Protein AF-A0A379W114-F1 (afdb_monomer_lite)

Sequence (213 aa):
MLVDEKVTTLSPWLVRERCWLAIWSGPDLISNSDRTAHDELVRRLAERVPKARFAQSPWQWTLSALKIRHEAFLDNVEQALRHSSDGLILRLLDIHEVGREIRRQTERHSTPRNWQPHLPEDAQPAGYRWTDDESVLHAPSLHLQLFNTQVTTQGNLVQAGGLWHGMVSITLPPQNLQTFNELVRAVPRAVPWRIRMDLMPGGMKALNLKKRF

Structure (mmCIF, N/CA/C/O backbone):
data_AF-A0A379W114-F1
#
_entry.id   AF-A0A379W114-F1
#
loop_
_atom_site.group_PDB
_atom_site.id
_atom_site.type_symbol
_atom_site.label_atom_id
_atom_site.label_alt_id
_atom_site.label_comp_id
_atom_site.label_asym_id
_atom_site.label_entity_id
_atom_site.label_seq_id
_atom_site.pdbx_PDB_ins_code
_atom_site.Cartn_x
_atom_site.Cartn_y
_atom_site.Cartn_z
_atom_site.occupancy
_atom_site.B_iso_or_equiv
_atom_site.auth_seq_id
_atom_site.auth_comp_id
_atom_site.auth_asym_id
_atom_site.auth_atom_id
_atom_site.pdbx_PDB_model_num
ATOM 1 N N . MET A 1 1 ? -18.476 -26.238 24.824 1.00 53.12 1 MET A N 1
ATOM 2 C CA . MET A 1 1 ? -19.537 -25.863 25.786 1.00 53.12 1 MET A CA 1
ATOM 3 C C . MET A 1 1 ? -19.092 -24.773 26.770 1.00 53.12 1 MET A C 1
ATOM 5 O O . MET A 1 1 ? -19.527 -23.651 26.586 1.00 53.12 1 MET A O 1
ATOM 9 N N . LEU A 1 2 ? -18.168 -25.005 27.719 1.00 56.84 2 LEU A N 1
ATOM 10 C CA . LEU A 1 2 ? -17.669 -23.944 28.638 1.00 56.84 2 LEU A CA 1
ATOM 11 C C . LEU A 1 2 ? -16.861 -22.819 27.953 1.00 56.84 2 LEU A C 1
ATOM 13 O O . LEU A 1 2 ? -16.879 -21.671 28.392 1.00 56.84 2 LEU A O 1
ATOM 17 N N . VAL A 1 3 ? -16.138 -23.138 26.874 1.00 64.75 3 VAL A N 1
ATOM 18 C CA . VAL A 1 3 ? -15.407 -22.138 26.075 1.00 64.75 3 VAL A CA 1
ATOM 19 C C . VAL A 1 3 ? -16.381 -21.259 25.287 1.00 64.75 3 VAL A C 1
ATOM 21 O O . VAL A 1 3 ? -16.204 -20.046 25.251 1.00 64.75 3 VAL A O 1
ATOM 24 N N . ASP A 1 4 ? -17.447 -21.840 24.735 1.00 72.44 4 ASP A N 1
ATOM 25 C CA . ASP A 1 4 ? -18.453 -21.110 23.952 1.00 72.44 4 ASP A CA 1
ATOM 26 C C . ASP A 1 4 ? -19.262 -20.139 24.814 1.00 72.44 4 ASP A C 1
ATOM 28 O O . ASP A 1 4 ? -19.547 -19.023 24.389 1.00 72.44 4 ASP A O 1
ATOM 32 N N . GLU A 1 5 ? -19.576 -20.515 26.054 1.00 75.62 5 GLU A N 1
ATOM 33 C CA . GLU A 1 5 ? -20.282 -19.653 27.007 1.00 75.62 5 GLU A CA 1
ATOM 34 C C . GLU A 1 5 ? -19.422 -18.452 27.437 1.00 75.62 5 GLU A C 1
ATOM 36 O O . GLU A 1 5 ? -19.894 -17.311 27.450 1.00 75.62 5 GLU A O 1
ATOM 41 N N . LYS A 1 6 ? -18.121 -18.672 27.679 1.00 69.38 6 LYS A N 1
ATOM 42 C CA . LYS A 1 6 ? -17.160 -17.584 27.926 1.00 69.38 6 LYS A CA 1
ATOM 43 C C . LYS A 1 6 ? -17.002 -16.673 26.715 1.00 69.38 6 LYS A C 1
ATOM 45 O O . LYS A 1 6 ? -17.001 -15.455 26.876 1.00 69.38 6 LYS A O 1
ATOM 50 N N . VAL A 1 7 ? -16.898 -17.236 25.511 1.00 74.19 7 VAL A N 1
ATOM 51 C CA . VAL A 1 7 ? -16.825 -16.451 24.271 1.00 74.19 7 VAL A CA 1
ATOM 52 C C . VAL A 1 7 ? -18.099 -15.629 24.093 1.00 74.19 7 VAL A C 1
ATOM 54 O O . VAL A 1 7 ? -18.001 -14.435 23.833 1.00 74.19 7 VAL A O 1
ATOM 57 N N . THR A 1 8 ? -19.280 -16.207 24.300 1.00 76.94 8 THR A N 1
ATOM 58 C CA . THR A 1 8 ? -20.567 -15.504 24.152 1.00 76.94 8 THR A CA 1
ATOM 59 C C . THR A 1 8 ? -20.715 -14.373 25.170 1.00 76.94 8 THR A C 1
ATOM 61 O O . THR A 1 8 ? -21.159 -13.282 24.820 1.00 76.94 8 THR A O 1
ATOM 64 N N . THR A 1 9 ? -20.273 -14.599 26.408 1.00 77.88 9 THR A N 1
ATOM 65 C CA . THR A 1 9 ? -20.346 -13.606 27.490 1.00 77.88 9 THR A CA 1
ATOM 66 C C . THR A 1 9 ? -19.347 -12.468 27.297 1.00 77.88 9 THR A C 1
ATOM 68 O O . THR A 1 9 ? -19.682 -11.315 27.550 1.00 77.88 9 THR A O 1
ATOM 71 N N . LEU A 1 10 ? -18.125 -12.765 26.842 1.00 76.50 10 LEU A N 1
ATOM 72 C CA . LEU A 1 10 ? -17.044 -11.780 26.722 1.00 76.50 10 LEU A CA 1
ATOM 73 C C . LEU A 1 10 ? -17.031 -11.052 25.372 1.00 76.50 10 LEU A C 1
ATOM 75 O O . LEU A 1 10 ? -16.574 -9.913 25.311 1.00 76.50 10 LEU A O 1
ATOM 79 N N . SER A 1 11 ? -17.544 -11.661 24.296 1.00 72.19 11 SER A N 1
ATOM 80 C CA . SER A 1 11 ? -17.511 -11.077 22.942 1.00 72.19 11 SER A CA 1
ATOM 81 C C . SER A 1 11 ? -18.116 -9.670 22.842 1.00 72.19 11 SER A C 1
ATOM 83 O O . SER A 1 11 ? -17.501 -8.836 22.181 1.00 72.19 11 SER A O 1
ATOM 85 N N . PRO A 1 12 ? -19.246 -9.341 23.504 1.00 74.06 12 PRO A N 1
ATOM 86 C CA . PRO A 1 12 ? -19.795 -7.981 23.482 1.00 74.06 12 PRO A CA 1
ATOM 87 C C . PRO A 1 12 ? -18.906 -6.930 24.167 1.00 74.06 12 PRO A C 1
ATOM 89 O O . PRO A 1 12 ? -19.062 -5.737 23.914 1.00 74.06 12 PRO A O 1
ATOM 92 N N . TRP A 1 13 ? -17.989 -7.360 25.039 1.00 69.38 13 TRP A N 1
ATOM 93 C CA . TRP A 1 13 ? -17.108 -6.492 25.828 1.00 69.38 13 TRP A CA 1
ATOM 94 C C . TRP A 1 13 ? -15.678 -6.434 25.280 1.00 69.38 13 TRP A C 1
ATOM 96 O O . TRP A 1 13 ? -14.893 -5.584 25.698 1.00 69.38 13 TRP A O 1
ATOM 106 N N . LEU A 1 14 ? -15.333 -7.322 24.346 1.00 63.34 14 LEU A N 1
ATOM 107 C CA . LEU A 1 14 ? -14.021 -7.381 23.717 1.00 63.34 14 LEU A CA 1
ATOM 108 C C . LEU A 1 14 ? -13.949 -6.401 22.543 1.00 63.34 14 LEU A C 1
ATOM 110 O O . LEU A 1 14 ? -14.563 -6.601 21.495 1.00 63.34 14 LEU A O 1
ATOM 114 N N . VAL A 1 15 ? -13.130 -5.362 22.694 1.00 64.06 15 VAL A N 1
ATOM 115 C CA . VAL A 1 15 ? -12.732 -4.504 21.575 1.00 64.06 15 VAL A CA 1
ATOM 116 C C . VAL A 1 15 ? -11.519 -5.138 20.908 1.00 64.06 15 VAL A C 1
ATOM 118 O O . VAL A 1 15 ? -10.465 -5.299 21.520 1.00 64.06 15 VAL A O 1
ATOM 121 N N . ARG A 1 16 ? -11.662 -5.526 19.639 1.00 69.69 16 ARG A N 1
ATOM 122 C CA . ARG A 1 16 ? -10.525 -5.979 18.837 1.00 69.69 16 ARG A CA 1
ATOM 123 C C . ARG A 1 16 ? -9.853 -4.777 18.189 1.00 69.69 16 ARG A C 1
ATOM 125 O O . ARG A 1 16 ? -10.339 -4.269 17.180 1.00 69.69 16 ARG A O 1
ATOM 132 N N . GLU A 1 17 ? -8.696 -4.401 18.707 1.00 71.50 17 GLU A N 1
ATOM 133 C CA . GLU A 1 17 ? -7.833 -3.405 18.082 1.00 71.50 17 GLU A CA 1
ATOM 134 C C . GLU A 1 17 ? -6.860 -4.082 17.111 1.00 71.50 17 GLU A C 1
ATOM 136 O O . GLU A 1 17 ? -6.262 -5.119 17.404 1.00 71.50 17 GLU A O 1
ATOM 141 N N . ARG A 1 18 ? -6.739 -3.528 15.903 1.00 79.25 18 ARG A N 1
ATOM 142 C CA . ARG A 1 18 ? -5.710 -3.923 14.935 1.00 79.25 18 ARG A CA 1
ATOM 143 C C . ARG A 1 18 ? -4.948 -2.673 14.541 1.00 79.25 18 ARG A C 1
ATOM 145 O O . ARG A 1 18 ? -5.513 -1.801 13.887 1.00 79.25 18 ARG A O 1
ATOM 152 N N . CYS A 1 19 ? -3.686 -2.614 14.942 1.00 84.56 19 CYS A N 1
ATOM 153 C CA . CYS A 1 19 ? -2.766 -1.575 14.516 1.00 84.56 19 CYS A CA 1
ATOM 154 C C . CYS A 1 19 ? -2.028 -2.039 13.258 1.00 84.56 19 CYS A C 1
ATOM 156 O O . CYS A 1 19 ? -1.576 -3.183 13.185 1.00 84.56 19 CYS A O 1
ATOM 158 N N . TRP A 1 20 ? -1.927 -1.151 12.275 1.00 88.31 20 TRP A N 1
ATOM 159 C CA . TRP A 1 20 ? -1.154 -1.366 11.061 1.00 88.31 20 TRP A CA 1
ATOM 160 C C . TRP A 1 20 ? -0.071 -0.305 10.992 1.00 88.31 20 TRP A C 1
ATOM 162 O O . TRP A 1 20 ? -0.376 0.886 11.012 1.00 88.31 20 TRP A O 1
ATOM 172 N N . LEU A 1 21 ? 1.178 -0.742 10.884 1.00 88.81 21 LEU A N 1
ATOM 173 C CA . LEU A 1 21 ? 2.304 0.139 10.625 1.00 88.81 21 LEU A CA 1
ATOM 174 C C . LEU A 1 21 ? 2.702 -0.028 9.160 1.00 88.81 21 LEU A C 1
ATOM 176 O O . LEU A 1 21 ? 3.236 -1.064 8.776 1.00 88.81 21 LEU A O 1
ATOM 180 N N . ALA A 1 22 ? 2.394 0.977 8.343 1.00 90.44 22 ALA A N 1
ATOM 181 C CA . ALA A 1 22 ? 2.810 1.023 6.948 1.00 90.44 22 ALA A CA 1
ATOM 182 C C . ALA A 1 22 ? 4.038 1.924 6.823 1.00 90.44 22 ALA A C 1
ATOM 184 O O . ALA A 1 22 ? 4.007 3.083 7.235 1.00 90.44 22 ALA A O 1
ATOM 185 N N . ILE A 1 23 ? 5.106 1.389 6.241 1.00 88.75 23 ILE A N 1
ATOM 186 C CA . ILE A 1 23 ? 6.343 2.116 5.972 1.00 88.75 23 ILE A CA 1
ATOM 187 C C . ILE A 1 23 ? 6.535 2.119 4.463 1.00 88.75 23 ILE A C 1
ATOM 189 O O . ILE A 1 23 ? 6.525 1.064 3.834 1.00 88.75 23 ILE A O 1
ATOM 193 N N . TRP A 1 24 ? 6.719 3.298 3.878 1.00 88.31 24 TRP A N 1
ATOM 194 C CA . TRP A 1 24 ? 7.038 3.438 2.463 1.00 88.31 24 TRP A CA 1
ATOM 195 C C . TRP A 1 24 ? 8.298 4.276 2.285 1.00 88.31 24 TRP A C 1
ATOM 197 O O . TRP A 1 24 ? 8.562 5.226 3.022 1.00 88.31 24 TRP A O 1
ATOM 207 N N . SER A 1 25 ? 9.076 3.912 1.274 1.00 87.19 25 SER A N 1
ATOM 208 C CA . SER A 1 25 ? 10.352 4.531 0.944 1.00 87.19 25 SER A CA 1
ATOM 209 C C . SER A 1 25 ? 10.269 5.130 -0.453 1.00 87.19 25 SER A C 1
ATOM 211 O O . SER A 1 25 ? 9.851 4.462 -1.393 1.00 87.19 25 SER A O 1
ATOM 213 N N . GLY A 1 26 ? 10.633 6.406 -0.580 1.00 86.19 26 GLY A N 1
ATOM 214 C CA . GLY A 1 26 ? 10.641 7.116 -1.858 1.00 86.19 26 GLY A CA 1
ATOM 215 C C . GLY A 1 26 ? 12.031 7.156 -2.505 1.00 86.19 26 GLY A C 1
ATOM 216 O O . GLY A 1 26 ? 13.029 6.925 -1.817 1.00 86.19 26 GLY A O 1
ATOM 217 N N . PRO A 1 27 ? 12.129 7.533 -3.794 1.00 82.12 27 PRO A N 1
ATOM 218 C CA . PRO A 1 27 ? 13.407 7.687 -4.499 1.00 82.12 27 PRO A CA 1
ATOM 219 C C . PRO A 1 27 ? 14.393 8.642 -3.803 1.00 82.12 27 PRO A C 1
ATOM 221 O O . PRO A 1 27 ? 15.602 8.524 -3.983 1.00 82.12 27 PRO A O 1
ATOM 224 N N . ASP A 1 28 ? 13.902 9.560 -2.962 1.00 83.69 28 ASP A N 1
ATOM 225 C CA . ASP A 1 28 ? 14.668 10.460 -2.067 1.00 83.69 28 ASP A CA 1
ATOM 226 C C . ASP A 1 28 ? 15.646 9.766 -1.140 1.00 83.69 28 ASP A C 1
ATOM 228 O O . ASP A 1 28 ? 16.616 10.377 -0.697 1.00 83.69 28 ASP A O 1
ATOM 232 N N . LEU A 1 29 ? 15.471 8.467 -0.943 1.00 84.19 29 LEU A N 1
ATOM 233 C CA . LEU A 1 29 ? 16.389 7.670 -0.161 1.00 84.19 29 LEU A CA 1
ATOM 234 C C . LEU A 1 29 ? 17.588 7.158 -0.941 1.00 84.19 29 LEU A C 1
ATOM 236 O O . LEU A 1 29 ? 18.434 6.579 -0.283 1.00 84.19 29 LEU A O 1
ATOM 240 N N . ILE A 1 30 ? 17.705 7.336 -2.260 1.00 88.38 30 ILE A N 1
ATOM 241 C CA . ILE A 1 30 ? 18.847 6.849 -3.057 1.00 88.38 30 ILE A CA 1
ATOM 242 C C . ILE A 1 30 ? 19.633 7.971 -3.743 1.00 88.38 30 ILE A C 1
ATOM 244 O O . ILE A 1 30 ? 19.147 9.092 -3.885 1.00 88.38 30 ILE A O 1
ATOM 248 N N . SER A 1 31 ? 20.870 7.667 -4.150 1.00 89.69 31 SER A N 1
ATOM 249 C CA . SER A 1 31 ? 21.740 8.640 -4.818 1.00 89.69 31 SER A CA 1
ATOM 250 C C . SER A 1 31 ? 21.231 8.988 -6.222 1.00 89.69 31 SER A C 1
ATOM 252 O O . SER A 1 31 ? 20.581 8.174 -6.877 1.00 89.69 31 SER A O 1
ATOM 254 N N . ASN A 1 32 ? 21.565 10.184 -6.717 1.00 89.12 32 ASN A N 1
ATOM 255 C CA . ASN A 1 32 ? 21.206 10.584 -8.082 1.00 89.12 32 ASN A CA 1
ATOM 256 C C . ASN A 1 32 ? 21.795 9.635 -9.139 1.00 89.12 32 ASN A C 1
ATOM 258 O O . ASN A 1 32 ? 21.138 9.378 -10.139 1.00 89.12 32 ASN A O 1
ATOM 262 N N . SER A 1 33 ? 22.993 9.083 -8.917 1.00 90.62 33 SER A N 1
ATOM 263 C CA . SER A 1 33 ? 23.591 8.106 -9.834 1.00 90.62 33 SER A CA 1
ATOM 264 C C . SER A 1 33 ? 22.789 6.807 -9.901 1.00 90.62 33 SER A C 1
ATOM 266 O O . SER A 1 33 ? 22.548 6.312 -10.999 1.00 90.62 33 SER A O 1
ATOM 268 N N . ASP A 1 34 ? 22.325 6.292 -8.756 1.00 90.25 34 ASP A N 1
ATOM 269 C CA . ASP A 1 34 ? 21.494 5.080 -8.713 1.00 90.25 34 ASP A CA 1
ATOM 270 C C . ASP A 1 34 ? 20.150 5.306 -9.419 1.00 90.25 34 ASP A C 1
ATOM 272 O O . ASP A 1 34 ? 19.656 4.416 -10.110 1.00 90.25 34 ASP A O 1
ATOM 276 N N . ARG A 1 35 ? 19.571 6.510 -9.280 1.00 88.94 35 ARG A N 1
ATOM 277 C CA . ARG A 1 35 ? 18.329 6.889 -9.974 1.00 88.94 35 ARG A CA 1
ATOM 278 C C . ARG A 1 35 ? 18.523 6.891 -11.481 1.00 88.94 35 ARG A C 1
ATOM 280 O O . ARG A 1 35 ? 17.793 6.205 -12.181 1.00 88.94 35 ARG A O 1
ATOM 287 N N . THR A 1 36 ? 19.533 7.609 -11.970 1.00 90.69 36 THR A N 1
ATOM 288 C CA . THR A 1 36 ? 19.805 7.707 -13.408 1.00 90.69 36 THR A CA 1
ATOM 289 C C . THR A 1 36 ? 20.087 6.335 -14.018 1.00 90.69 36 THR A C 1
ATOM 291 O O . THR A 1 36 ? 19.593 6.036 -15.103 1.00 90.69 36 THR A O 1
ATOM 294 N N . ALA A 1 37 ? 20.837 5.478 -13.317 1.00 90.19 37 ALA A N 1
ATOM 295 C CA . ALA A 1 37 ? 21.105 4.114 -13.767 1.00 90.19 37 ALA A CA 1
ATOM 296 C C . ALA A 1 37 ? 19.821 3.269 -13.859 1.00 90.19 37 ALA A C 1
ATOM 298 O O . ALA A 1 37 ? 19.635 2.532 -14.831 1.00 90.19 37 ALA A O 1
ATOM 299 N N . HIS A 1 38 ? 18.917 3.395 -12.880 1.00 89.75 38 HIS A N 1
ATOM 300 C CA . HIS A 1 38 ? 17.606 2.739 -12.909 1.00 89.75 38 HIS A CA 1
ATOM 301 C C . HIS A 1 38 ? 16.736 3.253 -14.057 1.00 89.75 38 HIS A C 1
ATOM 303 O O . HIS A 1 38 ? 16.195 2.454 -14.817 1.00 89.75 38 HIS A O 1
ATOM 309 N N . ASP A 1 39 ? 16.644 4.569 -14.234 1.00 89.75 39 ASP A N 1
ATOM 310 C CA . ASP A 1 39 ? 15.837 5.183 -15.293 1.00 89.75 39 ASP A CA 1
ATOM 311 C C . ASP A 1 39 ? 16.331 4.769 -16.687 1.00 89.75 39 ASP A C 1
ATOM 313 O O . ASP A 1 39 ? 15.536 4.472 -17.584 1.00 89.75 39 ASP A O 1
ATOM 317 N N . GLU A 1 40 ? 17.651 4.677 -16.873 1.00 91.06 40 GLU A N 1
ATOM 318 C CA . GLU A 1 40 ? 18.236 4.178 -18.113 1.00 91.06 40 GLU A CA 1
ATOM 319 C C . GLU A 1 40 ? 17.896 2.700 -18.357 1.00 91.06 40 GLU A C 1
ATOM 321 O O . GLU A 1 40 ? 17.534 2.332 -19.480 1.00 91.06 40 GLU A O 1
ATOM 326 N N . LEU A 1 41 ? 17.967 1.857 -17.322 1.00 89.75 41 LEU A N 1
ATOM 327 C CA . LEU A 1 41 ? 17.571 0.451 -17.403 1.00 89.75 41 LEU A CA 1
ATOM 328 C C . LEU A 1 41 ? 16.089 0.311 -17.776 1.00 89.75 41 LEU A C 1
ATOM 330 O O . LEU A 1 41 ? 15.762 -0.422 -18.711 1.00 89.75 41 LEU A O 1
ATOM 334 N N . VAL A 1 42 ? 15.204 1.041 -17.094 1.00 90.62 42 VAL A N 1
ATOM 335 C CA . VAL A 1 42 ? 13.758 1.049 -17.365 1.00 90.62 42 VAL A CA 1
ATOM 336 C C . VAL A 1 42 ? 13.485 1.484 -18.801 1.00 90.62 42 VAL A C 1
ATOM 338 O O . VAL A 1 42 ? 12.699 0.829 -19.485 1.00 90.62 42 VAL A O 1
ATOM 341 N N . ARG A 1 43 ? 14.167 2.523 -19.302 1.00 90.56 43 ARG A N 1
ATOM 342 C CA . ARG A 1 43 ? 14.023 2.987 -20.691 1.00 90.56 43 ARG A CA 1
ATOM 343 C C . ARG A 1 43 ? 14.432 1.915 -21.701 1.00 90.56 43 ARG A C 1
ATOM 345 O O . ARG A 1 43 ? 13.681 1.645 -22.634 1.00 90.56 43 ARG A O 1
ATOM 352 N N . ARG A 1 44 ? 15.583 1.265 -21.493 1.00 90.75 44 ARG A N 1
ATOM 353 C CA . ARG A 1 44 ? 16.069 0.177 -22.365 1.00 90.75 44 ARG A CA 1
ATOM 354 C C . ARG A 1 44 ? 15.124 -1.028 -22.372 1.00 90.75 44 ARG A C 1
ATOM 356 O O . ARG A 1 44 ? 14.968 -1.679 -23.402 1.00 90.75 44 ARG A O 1
ATOM 363 N N . LEU A 1 45 ? 14.516 -1.347 -21.229 1.00 90.12 45 LEU A N 1
ATOM 364 C CA . LEU A 1 45 ? 13.546 -2.438 -21.122 1.00 90.12 45 LEU A CA 1
ATOM 365 C C . LEU A 1 45 ? 12.207 -2.071 -21.766 1.00 90.12 45 LEU A C 1
ATOM 367 O O . LEU A 1 45 ? 11.642 -2.895 -22.479 1.00 90.12 45 LEU A O 1
ATOM 371 N N . ALA A 1 46 ? 11.732 -0.839 -21.585 1.00 88.31 46 ALA A N 1
ATOM 372 C CA . ALA A 1 46 ? 10.463 -0.372 -22.140 1.00 88.31 46 ALA A CA 1
ATOM 373 C C . ALA A 1 46 ? 10.395 -0.484 -23.674 1.00 88.31 46 ALA A C 1
ATOM 375 O O . ALA A 1 46 ? 9.323 -0.731 -24.215 1.00 88.31 46 ALA A O 1
ATOM 376 N N . GLU A 1 47 ? 11.528 -0.368 -24.372 1.00 88.12 47 GLU A N 1
ATOM 377 C CA . GLU A 1 47 ? 11.613 -0.564 -25.829 1.00 88.12 47 GLU A CA 1
ATOM 378 C C . GLU A 1 47 ? 11.393 -2.024 -26.268 1.00 88.12 47 GLU A C 1
ATOM 380 O O . GLU A 1 47 ? 11.035 -2.276 -27.417 1.00 88.12 47 GLU A O 1
ATOM 385 N N . ARG A 1 48 ? 11.622 -2.995 -25.376 1.00 87.88 48 ARG A N 1
ATOM 386 C CA . ARG A 1 48 ? 11.572 -4.437 -25.678 1.00 87.88 48 ARG A CA 1
ATOM 387 C C . ARG A 1 48 ? 10.339 -5.136 -25.118 1.00 87.88 48 ARG A C 1
ATOM 389 O O . ARG A 1 48 ? 10.018 -6.240 -25.553 1.00 87.88 48 ARG A O 1
ATOM 396 N N . VAL A 1 49 ? 9.690 -4.539 -24.123 1.00 87.31 49 VAL A N 1
ATOM 397 C CA . VAL A 1 49 ? 8.543 -5.136 -23.437 1.00 87.31 49 VAL A CA 1
ATOM 398 C C . VAL A 1 49 ? 7.273 -4.916 -24.271 1.00 87.31 49 VAL A C 1
ATOM 400 O O . VAL A 1 49 ? 7.013 -3.789 -24.697 1.00 87.31 49 VAL A O 1
ATOM 403 N N . PRO A 1 50 ? 6.460 -5.963 -24.512 1.00 86.75 50 PRO A N 1
ATOM 404 C CA . PRO A 1 50 ? 5.179 -5.804 -25.188 1.00 86.75 50 PRO A CA 1
ATOM 405 C C . PRO A 1 50 ? 4.236 -4.857 -24.439 1.00 86.75 50 PRO A C 1
ATOM 407 O O . PRO A 1 50 ? 4.308 -4.703 -23.219 1.00 86.75 50 PRO A O 1
ATOM 410 N N . LYS A 1 51 ? 3.302 -4.236 -25.162 1.00 87.62 51 LYS A N 1
ATOM 411 C CA . LYS A 1 51 ? 2.302 -3.366 -24.535 1.00 87.62 51 LYS A CA 1
ATOM 412 C C . LYS A 1 51 ? 1.371 -4.210 -23.665 1.00 87.62 51 LYS A C 1
ATOM 414 O O . LYS A 1 51 ? 0.700 -5.098 -24.173 1.00 87.62 51 LYS A O 1
ATOM 419 N N . ALA A 1 52 ? 1.299 -3.891 -22.378 1.00 88.62 52 ALA A N 1
ATOM 420 C CA . ALA A 1 52 ? 0.400 -4.541 -21.430 1.00 88.62 52 ALA A CA 1
ATOM 421 C C . ALA A 1 52 ? -0.215 -3.479 -20.506 1.00 88.62 52 ALA A C 1
ATOM 423 O O . ALA A 1 52 ? 0.315 -3.180 -19.435 1.00 88.62 52 ALA A O 1
ATOM 424 N N . ARG A 1 53 ? -1.293 -2.823 -20.959 1.00 87.56 53 ARG A N 1
ATOM 425 C CA . ARG A 1 53 ? -1.833 -1.617 -20.297 1.00 87.56 53 ARG A CA 1
ATOM 426 C C . ARG A 1 53 ? -2.522 -1.908 -18.969 1.00 87.56 53 ARG A C 1
ATOM 428 O O . ARG A 1 53 ? -2.547 -1.048 -18.094 1.00 87.56 53 ARG A O 1
ATOM 435 N N . PHE A 1 54 ? -3.096 -3.097 -18.828 1.00 88.50 54 PHE A N 1
ATOM 436 C CA . PHE A 1 54 ? -3.882 -3.511 -17.665 1.00 88.50 54 PHE A CA 1
ATOM 437 C C . PHE A 1 54 ? -3.154 -4.549 -16.811 1.00 88.50 54 PHE A C 1
ATOM 439 O O . PHE A 1 54 ? -3.772 -5.189 -15.961 1.00 88.50 54 PHE A O 1
ATOM 446 N N . ALA A 1 55 ? -1.849 -4.712 -17.026 1.00 89.81 55 ALA A N 1
ATOM 447 C CA . ALA A 1 55 ? -1.013 -5.666 -16.321 1.00 89.81 55 ALA A CA 1
ATOM 448 C C . ALA A 1 55 ? -0.085 -5.003 -15.298 1.00 89.81 55 ALA A C 1
ATOM 450 O O . ALA A 1 55 ? 0.189 -3.802 -15.331 1.00 89.81 55 ALA A O 1
ATOM 451 N N . GLN A 1 56 ? 0.442 -5.813 -14.386 1.00 90.38 56 GLN A N 1
ATOM 452 C CA . GLN A 1 56 ? 1.556 -5.427 -13.528 1.00 90.38 56 GLN A CA 1
ATOM 453 C C . GLN A 1 56 ? 2.855 -5.366 -14.331 1.00 90.38 56 GLN A C 1
ATOM 455 O O . GLN A 1 56 ? 3.117 -6.206 -15.186 1.00 90.38 56 GLN A O 1
ATOM 460 N N . SER A 1 57 ? 3.701 -4.389 -14.002 1.00 87.56 57 SER A N 1
ATOM 461 C CA . SER A 1 57 ? 5.026 -4.204 -14.606 1.00 87.56 57 SER A CA 1
ATOM 462 C C . SER A 1 57 ? 6.108 -4.127 -13.519 1.00 87.56 57 SER A C 1
ATOM 464 O O . SER A 1 57 ? 6.583 -3.036 -13.204 1.00 87.56 57 SER A O 1
ATOM 466 N N . PRO A 1 58 ? 6.507 -5.259 -12.904 1.00 83.75 58 PRO A N 1
ATOM 467 C CA . PRO A 1 58 ? 7.424 -5.265 -11.754 1.00 83.75 58 PRO A CA 1
ATOM 468 C C . PRO A 1 58 ? 8.788 -4.641 -12.063 1.00 83.75 58 PRO A C 1
ATOM 470 O O . PRO A 1 58 ? 9.374 -3.948 -11.232 1.00 83.75 58 PRO A O 1
ATOM 473 N N . TRP A 1 59 ? 9.261 -4.831 -13.295 1.00 83.44 59 TRP A N 1
ATOM 474 C CA . TRP A 1 59 ? 10.528 -4.304 -13.798 1.00 83.44 59 TRP A CA 1
ATOM 475 C C . TRP A 1 59 ? 10.623 -2.772 -13.723 1.00 83.44 59 TRP A C 1
ATOM 477 O O . TRP A 1 59 ? 11.719 -2.249 -13.553 1.00 83.44 59 TRP A O 1
ATOM 487 N N . GLN A 1 60 ? 9.498 -2.046 -13.774 1.00 83.25 60 GLN A N 1
ATOM 488 C CA . GLN A 1 60 ? 9.482 -0.580 -13.641 1.00 83.25 60 GLN A CA 1
ATOM 489 C C . GLN A 1 60 ? 9.902 -0.121 -12.238 1.00 83.25 60 GLN A C 1
ATOM 491 O O . GLN A 1 60 ? 10.514 0.934 -12.077 1.00 83.25 60 GLN A O 1
ATOM 496 N N . TRP A 1 61 ? 9.602 -0.934 -11.224 1.00 78.25 61 TRP A N 1
ATOM 497 C CA . TRP A 1 61 ? 9.725 -0.579 -9.809 1.00 78.25 61 TRP A CA 1
ATOM 498 C C . TRP A 1 61 ? 10.856 -1.332 -9.098 1.00 78.25 61 TRP 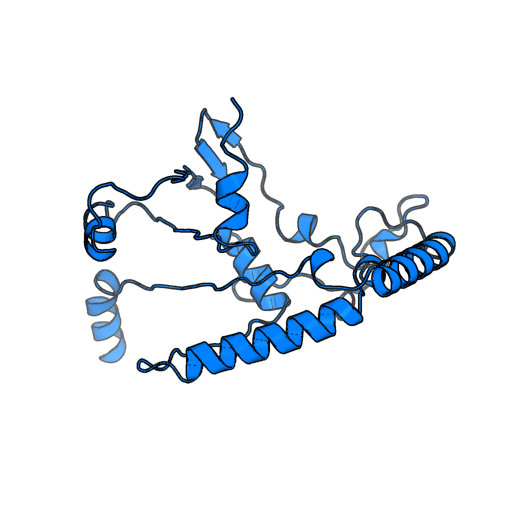A C 1
ATOM 500 O O . TRP A 1 61 ? 10.997 -1.244 -7.879 1.00 78.25 61 TRP A O 1
ATOM 510 N N . THR A 1 62 ? 11.687 -2.066 -9.845 1.00 80.38 62 THR A N 1
ATOM 511 C CA . THR A 1 62 ? 12.782 -2.879 -9.294 1.00 80.38 62 THR A CA 1
ATOM 512 C C . THR A 1 62 ? 14.025 -2.024 -9.037 1.00 80.38 62 THR A C 1
ATOM 514 O O . THR A 1 62 ? 15.050 -2.176 -9.693 1.00 80.38 62 THR A O 1
ATOM 517 N N . LEU A 1 63 ? 13.936 -1.099 -8.081 1.00 86.44 63 LEU A N 1
ATOM 518 C CA . LEU A 1 63 ? 15.057 -0.235 -7.722 1.00 86.44 63 LEU A CA 1
ATOM 519 C C . LEU A 1 63 ? 15.844 -0.854 -6.553 1.00 86.44 63 LEU A C 1
ATOM 521 O O . LEU A 1 63 ? 15.504 -0.688 -5.380 1.00 86.44 63 LEU A O 1
ATOM 525 N N . SER A 1 64 ? 16.901 -1.603 -6.879 1.00 84.25 64 SER A N 1
ATOM 526 C CA . SER A 1 64 ? 17.661 -2.425 -5.919 1.00 84.25 64 SER A CA 1
ATOM 527 C C . SER A 1 64 ? 18.271 -1.617 -4.769 1.00 84.25 64 SER A C 1
ATOM 529 O O . SER A 1 64 ? 18.152 -2.010 -3.610 1.00 84.25 64 SER A O 1
ATOM 531 N N . ALA A 1 65 ? 18.855 -0.451 -5.060 1.00 87.56 65 ALA A N 1
ATOM 532 C CA . ALA A 1 65 ? 19.439 0.424 -4.042 1.00 87.56 65 ALA A CA 1
ATOM 533 C C . ALA A 1 65 ? 18.399 0.917 -3.017 1.00 87.56 65 ALA A C 1
ATOM 535 O O . ALA A 1 65 ? 18.706 1.056 -1.833 1.00 87.56 65 ALA A O 1
ATOM 536 N N . LEU A 1 66 ? 17.161 1.159 -3.459 1.00 91.00 66 LEU A N 1
ATOM 537 C CA . LEU A 1 66 ? 16.057 1.582 -2.598 1.00 91.00 66 LEU A CA 1
ATOM 538 C C . LEU A 1 66 ? 15.578 0.418 -1.744 1.00 91.00 66 LEU A C 1
ATOM 540 O O . LEU A 1 66 ? 15.367 0.608 -0.551 1.00 91.00 66 LEU A O 1
ATOM 544 N N . LYS A 1 67 ? 15.467 -0.776 -2.338 1.00 89.88 67 LYS A N 1
ATOM 545 C CA . LYS A 1 67 ? 15.110 -2.001 -1.619 1.00 89.88 67 LYS A CA 1
ATOM 546 C C . LYS A 1 67 ? 16.070 -2.263 -0.457 1.00 89.88 67 LYS A C 1
ATOM 548 O O . LYS A 1 67 ? 15.606 -2.392 0.666 1.00 89.88 67 LYS A O 1
ATOM 553 N N . ILE A 1 68 ? 17.383 -2.217 -0.697 1.00 90.75 68 ILE A N 1
ATOM 554 C CA . ILE A 1 68 ? 18.402 -2.434 0.347 1.00 90.75 68 ILE A CA 1
ATOM 555 C C . ILE A 1 68 ? 18.251 -1.420 1.491 1.00 90.75 68 ILE A C 1
ATOM 557 O O . ILE A 1 68 ? 18.262 -1.788 2.664 1.00 90.75 68 ILE A O 1
ATOM 561 N N . ARG A 1 69 ? 18.089 -0.129 1.168 1.00 90.88 69 ARG A N 1
ATOM 562 C CA . ARG A 1 69 ? 17.915 0.919 2.190 1.00 90.88 69 ARG A CA 1
ATOM 563 C C . ARG A 1 69 ? 16.594 0.775 2.946 1.00 90.88 69 ARG A C 1
ATOM 565 O O . ARG A 1 69 ? 16.549 1.065 4.137 1.00 90.88 69 ARG A O 1
ATOM 572 N N . HIS A 1 70 ? 15.534 0.349 2.263 1.00 92.12 70 HIS A N 1
ATOM 573 C CA . HIS A 1 70 ? 14.232 0.102 2.867 1.00 92.12 70 HIS A CA 1
ATOM 574 C C . HIS A 1 70 ? 14.279 -1.089 3.828 1.00 92.12 70 HIS A C 1
ATOM 576 O O . HIS A 1 70 ? 13.853 -0.943 4.966 1.00 92.12 70 HIS A O 1
ATOM 582 N N . GLU A 1 71 ? 14.854 -2.220 3.416 1.00 92.56 71 GLU A N 1
ATOM 583 C CA . GLU A 1 71 ? 15.012 -3.416 4.258 1.00 92.56 71 GLU A CA 1
ATOM 584 C C . GLU A 1 71 ? 15.838 -3.106 5.512 1.00 92.56 71 GLU A C 1
ATOM 586 O O . GLU A 1 71 ? 15.370 -3.337 6.622 1.00 92.56 71 GLU A O 1
ATOM 591 N N . ALA A 1 72 ? 16.984 -2.432 5.362 1.00 92.38 72 ALA A N 1
ATOM 592 C CA . ALA A 1 72 ? 17.783 -2.001 6.509 1.00 92.38 72 ALA A CA 1
ATOM 593 C C . ALA A 1 72 ? 17.013 -1.056 7.455 1.00 92.38 72 ALA A C 1
ATOM 595 O O . ALA A 1 72 ? 17.225 -1.061 8.668 1.00 92.38 72 ALA A O 1
ATOM 596 N N . PHE A 1 73 ? 16.121 -0.212 6.928 1.00 90.88 73 PHE A N 1
ATOM 597 C CA . PHE A 1 73 ? 15.267 0.637 7.757 1.00 90.88 73 PHE A CA 1
ATOM 598 C C . PHE A 1 73 ? 14.184 -0.168 8.487 1.00 90.88 73 PHE A C 1
ATOM 600 O O . PHE A 1 73 ? 13.954 0.082 9.671 1.00 90.88 73 PHE A O 1
ATOM 607 N N . LEU A 1 74 ? 13.550 -1.136 7.817 1.00 91.69 74 LEU A N 1
ATOM 608 C CA . LEU A 1 74 ? 12.578 -2.038 8.437 1.00 91.69 74 LEU A CA 1
ATOM 609 C C . LEU A 1 74 ? 13.205 -2.811 9.601 1.00 91.69 74 LEU A C 1
ATOM 611 O O . LEU A 1 74 ? 12.621 -2.816 10.682 1.00 91.69 74 LEU A O 1
ATOM 615 N N . ASP A 1 75 ? 14.410 -3.357 9.415 1.00 91.94 75 ASP A N 1
ATOM 616 C CA . ASP A 1 75 ? 15.140 -4.087 10.459 1.00 91.94 75 ASP A CA 1
ATOM 617 C C . ASP A 1 75 ? 15.385 -3.208 11.694 1.00 91.94 75 ASP A C 1
ATOM 619 O O . ASP A 1 75 ? 15.133 -3.617 12.829 1.00 91.94 75 ASP A O 1
ATOM 623 N N . ASN A 1 76 ? 15.812 -1.958 11.482 1.00 90.56 76 ASN A N 1
ATOM 624 C CA . ASN A 1 76 ? 16.033 -1.000 12.567 1.00 90.56 76 ASN A CA 1
ATOM 625 C C . ASN A 1 76 ? 14.738 -0.664 13.322 1.00 90.56 76 ASN A C 1
ATOM 627 O O . ASN A 1 76 ? 14.737 -0.590 14.553 1.00 90.56 76 ASN A O 1
ATOM 631 N N . VAL A 1 77 ? 13.632 -0.451 12.602 1.00 89.19 77 VAL A N 1
ATOM 632 C CA . VAL A 1 77 ? 12.324 -0.164 13.213 1.00 89.19 77 VAL A CA 1
ATOM 633 C C . VAL A 1 77 ? 11.816 -1.375 13.989 1.00 89.19 77 VAL A C 1
ATOM 635 O O . VAL A 1 77 ? 11.356 -1.230 15.123 1.00 89.19 77 VAL A O 1
ATOM 638 N N . GLU A 1 78 ? 11.925 -2.568 13.411 1.00 89.44 78 GLU A N 1
ATOM 639 C CA . GLU A 1 78 ? 11.541 -3.810 14.069 1.00 89.44 78 GLU A CA 1
ATOM 640 C C . GLU A 1 78 ? 12.346 -4.019 15.353 1.00 89.44 78 GLU A C 1
ATOM 642 O O . GLU A 1 78 ? 11.763 -4.280 16.410 1.00 89.44 78 GLU A O 1
ATOM 647 N N . GLN A 1 79 ? 13.667 -3.834 15.297 1.00 89.06 79 GLN A N 1
ATOM 648 C CA . GLN A 1 79 ? 14.530 -3.935 16.466 1.00 89.06 79 GLN A CA 1
ATOM 649 C C . GLN A 1 79 ? 14.129 -2.915 17.538 1.00 89.06 79 GLN A C 1
ATOM 651 O O . GLN A 1 79 ? 13.932 -3.300 18.691 1.00 89.06 79 GLN A O 1
ATOM 656 N N . ALA A 1 80 ? 13.948 -1.643 17.183 1.00 87.50 80 ALA A N 1
ATOM 657 C CA . ALA A 1 80 ? 13.593 -0.593 18.138 1.00 87.50 80 ALA A CA 1
ATOM 658 C C . ALA A 1 80 ? 12.253 -0.861 18.846 1.00 87.50 80 ALA A C 1
ATOM 660 O O . ALA A 1 80 ? 12.137 -0.677 20.058 1.00 87.50 80 ALA A O 1
ATOM 661 N N . LEU A 1 81 ? 11.247 -1.333 18.109 1.00 86.44 81 LEU A N 1
ATOM 662 C CA . LEU A 1 81 ? 9.923 -1.626 18.661 1.00 86.44 81 LEU A CA 1
ATOM 663 C C . LEU A 1 81 ? 9.918 -2.899 19.521 1.00 86.44 81 LEU A C 1
ATOM 665 O O . LEU A 1 81 ? 9.275 -2.915 20.574 1.00 86.44 81 LEU A O 1
ATOM 669 N N . ARG A 1 82 ? 10.666 -3.939 19.125 1.00 85.50 82 ARG A N 1
ATOM 670 C CA . ARG A 1 82 ? 10.812 -5.176 19.914 1.00 85.50 82 ARG A CA 1
ATOM 671 C C . ARG A 1 82 ? 11.575 -4.961 21.223 1.00 85.50 82 ARG A C 1
ATOM 673 O O . ARG A 1 82 ? 11.219 -5.577 22.220 1.00 85.50 82 ARG A O 1
ATOM 680 N N . HIS A 1 83 ? 12.601 -4.106 21.223 1.00 80.75 83 HIS A N 1
ATOM 681 C CA . HIS A 1 83 ? 13.450 -3.837 22.395 1.00 80.75 83 HIS A CA 1
ATOM 682 C C . HIS A 1 83 ? 12.940 -2.680 23.273 1.00 80.75 83 HIS A C 1
ATOM 684 O O . HIS A 1 83 ? 13.610 -2.293 24.229 1.00 80.75 83 HIS A O 1
ATOM 690 N N . SER A 1 84 ? 11.772 -2.113 22.958 1.00 77.44 84 SER A N 1
ATOM 691 C CA . SER A 1 84 ? 11.105 -1.140 23.828 1.00 77.44 84 SER A CA 1
ATOM 692 C C . SER A 1 84 ? 10.657 -1.796 25.143 1.00 77.44 84 SER A C 1
ATOM 694 O O . SER A 1 84 ? 10.439 -3.006 25.191 1.00 77.44 84 SER A O 1
ATOM 696 N N . SER A 1 85 ? 10.518 -1.005 26.213 1.00 61.88 85 SER A N 1
ATOM 697 C CA . SER A 1 85 ? 10.190 -1.486 27.570 1.00 61.88 85 SER A CA 1
ATOM 698 C C . SER A 1 85 ? 8.937 -2.362 27.640 1.00 61.88 85 SER A C 1
ATOM 700 O O . SER A 1 85 ? 8.843 -3.223 28.510 1.00 61.88 85 SER A O 1
ATOM 702 N N . ASP A 1 86 ? 8.009 -2.158 26.704 1.00 68.50 86 ASP A N 1
ATOM 703 C CA . ASP A 1 86 ? 6.704 -2.815 26.680 1.00 68.50 86 ASP A CA 1
ATOM 704 C C . ASP A 1 86 ? 6.654 -3.990 25.684 1.00 68.50 86 ASP A C 1
ATOM 706 O O . ASP A 1 86 ? 5.641 -4.681 25.616 1.00 68.50 86 ASP A O 1
ATOM 710 N N . GLY A 1 87 ? 7.737 -4.227 24.925 1.00 65.12 87 GLY A N 1
ATOM 711 C CA . GLY A 1 87 ? 7.922 -5.378 24.037 1.00 65.12 87 GLY A CA 1
ATOM 712 C C . GLY A 1 87 ? 6.766 -5.603 23.059 1.00 65.12 87 GLY A C 1
ATOM 713 O O . GLY A 1 87 ? 5.917 -6.470 23.266 1.00 65.12 87 GLY A O 1
ATOM 714 N N . LEU A 1 88 ? 6.724 -4.854 21.956 1.00 80.62 88 LEU A N 1
ATOM 715 C CA . LEU A 1 88 ? 5.644 -5.001 20.977 1.00 80.62 88 LEU A CA 1
ATOM 716 C C . LEU A 1 88 ? 5.798 -6.285 20.145 1.00 80.62 88 LEU A C 1
ATOM 718 O O . LEU A 1 88 ? 6.855 -6.562 19.574 1.00 80.62 88 LEU A O 1
ATOM 722 N N . ILE A 1 89 ? 4.706 -7.046 20.010 1.00 82.62 89 ILE A N 1
ATOM 723 C CA . ILE A 1 89 ? 4.643 -8.182 19.084 1.00 82.62 89 ILE A CA 1
ATOM 724 C C . ILE A 1 89 ? 4.447 -7.638 17.670 1.00 82.62 89 ILE A C 1
ATOM 726 O O . ILE A 1 89 ? 3.361 -7.189 17.301 1.00 82.62 89 ILE A O 1
ATOM 730 N N . LEU A 1 90 ? 5.508 -7.715 16.873 1.00 85.75 90 LEU A N 1
ATOM 731 C CA . LEU A 1 90 ? 5.488 -7.359 15.462 1.00 85.75 90 LEU A CA 1
ATOM 732 C C . LEU A 1 90 ? 5.445 -8.600 14.580 1.00 85.75 90 LEU A C 1
ATOM 734 O O . LEU A 1 90 ? 6.116 -9.604 14.842 1.00 85.75 90 LEU A O 1
ATOM 738 N N . ARG A 1 91 ? 4.673 -8.491 13.500 1.00 89.00 91 ARG A N 1
ATOM 739 C CA . ARG A 1 91 ? 4.605 -9.478 12.429 1.00 89.00 91 ARG A CA 1
ATOM 740 C C . ARG A 1 91 ? 4.627 -8.751 11.093 1.00 89.00 91 ARG A C 1
ATOM 742 O O . ARG A 1 91 ? 3.711 -7.979 10.809 1.00 89.00 91 ARG A O 1
ATOM 749 N N . LEU A 1 92 ? 5.652 -9.020 10.291 1.00 89.75 92 LEU A N 1
ATOM 750 C CA . LEU A 1 92 ? 5.704 -8.566 8.909 1.00 89.75 92 LEU A CA 1
ATOM 751 C C . LEU A 1 92 ? 4.615 -9.285 8.101 1.00 89.75 92 LEU A C 1
ATOM 753 O O . LEU A 1 92 ? 4.388 -10.484 8.286 1.00 89.75 92 LEU A O 1
ATOM 757 N N . LEU A 1 93 ? 3.910 -8.533 7.259 1.00 92.00 93 LEU A N 1
ATOM 758 C CA . LEU A 1 93 ? 2.910 -9.080 6.348 1.00 92.00 93 LEU A CA 1
ATOM 759 C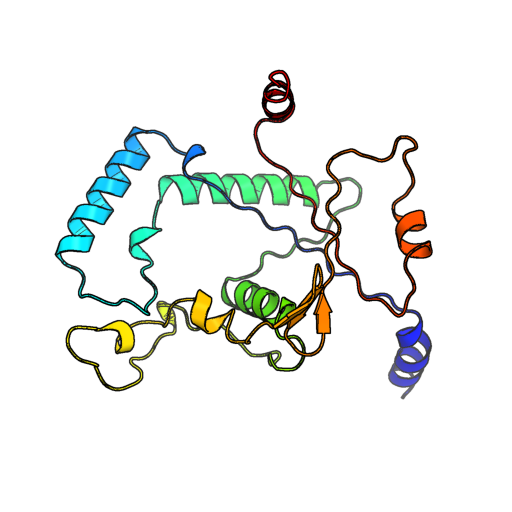 C . LEU A 1 93 ? 3.550 -9.374 4.999 1.00 92.00 93 LEU A C 1
ATOM 761 O O . LEU A 1 93 ? 4.314 -8.547 4.494 1.00 92.00 93 LEU A O 1
ATOM 765 N N . ASP A 1 94 ? 3.177 -10.496 4.393 1.00 91.75 94 ASP A N 1
ATOM 766 C CA . ASP A 1 94 ? 3.471 -10.718 2.981 1.00 91.75 94 ASP A CA 1
ATOM 767 C C . ASP A 1 94 ? 2.566 -9.851 2.081 1.00 91.75 94 ASP A C 1
ATOM 769 O O . ASP A 1 94 ? 1.556 -9.278 2.504 1.00 91.75 94 ASP A O 1
ATOM 773 N N . ILE A 1 95 ? 2.939 -9.719 0.812 1.00 89.94 95 ILE A N 1
ATOM 774 C CA . ILE A 1 95 ? 2.222 -8.881 -0.154 1.00 89.94 95 ILE A CA 1
ATOM 775 C C . ILE A 1 95 ? 0.789 -9.379 -0.425 1.00 89.94 95 ILE A C 1
ATOM 777 O O . ILE A 1 95 ? -0.112 -8.562 -0.655 1.00 89.94 95 ILE A O 1
ATOM 781 N N . HIS A 1 96 ? 0.529 -10.684 -0.333 1.00 93.56 96 HIS A N 1
ATOM 782 C CA . HIS A 1 96 ? -0.816 -11.241 -0.479 1.00 93.56 96 HIS A CA 1
ATOM 783 C C . HIS A 1 96 ? -1.709 -10.854 0.701 1.00 93.56 96 HIS A C 1
ATOM 785 O O . HIS A 1 96 ? -2.862 -10.450 0.512 1.00 93.56 96 HIS A O 1
ATOM 791 N N . GLU A 1 97 ? -1.175 -10.927 1.919 1.00 93.25 97 GLU A N 1
ATOM 792 C CA . GLU A 1 97 ? -1.811 -10.486 3.155 1.00 93.25 97 GLU A CA 1
ATOM 793 C C . GLU A 1 97 ? -2.077 -8.983 3.142 1.00 93.25 97 GLU A C 1
ATOM 795 O O . GLU A 1 97 ? -3.195 -8.565 3.454 1.00 93.25 97 GLU A O 1
ATOM 800 N N . VAL A 1 98 ? -1.091 -8.171 2.747 1.00 92.75 98 VAL A N 1
ATOM 801 C CA . VAL A 1 98 ? -1.254 -6.716 2.606 1.00 92.75 98 VAL A CA 1
ATOM 802 C C . VAL A 1 98 ? -2.370 -6.412 1.616 1.00 92.75 98 VAL A C 1
ATOM 804 O O . VAL A 1 98 ? -3.294 -5.665 1.945 1.00 92.75 98 VAL A O 1
ATOM 807 N N . GLY A 1 99 ? -2.338 -7.022 0.428 1.00 93.25 99 GLY A N 1
ATOM 808 C CA . GLY A 1 99 ? -3.379 -6.840 -0.578 1.00 93.25 99 GLY A CA 1
ATOM 809 C C . GLY A 1 99 ? -4.760 -7.199 -0.035 1.00 93.25 99 GLY A C 1
ATOM 810 O O . GLY A 1 99 ? -5.720 -6.442 -0.205 1.00 93.25 99 GLY A O 1
ATOM 811 N N . ARG A 1 100 ? -4.871 -8.325 0.680 1.00 93.31 100 ARG A N 1
ATOM 812 C CA . ARG A 1 100 ? -6.125 -8.756 1.314 1.00 93.31 100 ARG A CA 1
ATOM 813 C C . ARG A 1 100 ? -6.616 -7.736 2.327 1.00 93.31 100 ARG A C 1
ATOM 815 O O . ARG A 1 100 ? -7.800 -7.403 2.331 1.00 93.31 100 ARG A O 1
ATOM 822 N N . GLU A 1 101 ? -5.740 -7.242 3.190 1.00 91.25 101 GLU A N 1
ATOM 823 C CA . GLU A 1 101 ? -6.119 -6.290 4.231 1.00 91.25 101 GLU A CA 1
ATOM 824 C C . GLU A 1 101 ? -6.486 -4.919 3.650 1.00 91.25 101 GLU A C 1
ATOM 826 O O . GLU A 1 101 ? -7.441 -4.317 4.147 1.00 91.25 101 GLU A O 1
ATOM 831 N N . ILE A 1 102 ? -5.833 -4.471 2.567 1.00 91.31 102 ILE A N 1
ATOM 832 C CA . ILE A 1 102 ? -6.222 -3.276 1.795 1.00 91.31 102 ILE A CA 1
ATOM 833 C C . ILE A 1 102 ? -7.623 -3.459 1.218 1.00 91.31 102 ILE A C 1
ATOM 835 O O . ILE A 1 102 ? -8.505 -2.641 1.487 1.00 91.31 102 ILE A O 1
ATOM 839 N N . ARG A 1 103 ? -7.864 -4.553 0.485 1.00 91.06 103 ARG A N 1
ATOM 840 C CA . ARG A 1 103 ? -9.173 -4.820 -0.122 1.00 91.06 103 ARG A CA 1
ATOM 841 C C . ARG A 1 103 ? -10.270 -4.937 0.937 1.00 91.06 103 ARG A C 1
ATOM 843 O O . ARG A 1 103 ? -11.363 -4.425 0.753 1.00 91.06 103 ARG A O 1
ATOM 850 N N . ARG A 1 104 ? -9.990 -5.517 2.107 1.00 88.75 104 ARG A N 1
ATOM 851 C CA . ARG A 1 104 ? -10.951 -5.557 3.227 1.00 88.75 104 ARG A CA 1
ATOM 852 C C . ARG A 1 104 ? -11.259 -4.188 3.838 1.00 88.75 104 ARG A C 1
ATOM 854 O O . ARG A 1 104 ? -12.270 -4.077 4.539 1.00 88.75 104 ARG A O 1
ATOM 861 N N . GLN A 1 105 ? -10.424 -3.165 3.628 1.00 85.06 105 GLN A N 1
ATOM 862 C CA . GLN A 1 105 ? -10.738 -1.811 4.097 1.00 85.06 105 GLN A CA 1
ATOM 863 C C . GLN A 1 105 ? -11.870 -1.175 3.294 1.00 85.06 105 GLN A C 1
ATOM 865 O O . GLN A 1 105 ? -12.684 -0.469 3.897 1.00 85.06 105 GLN A O 1
ATOM 870 N N . THR A 1 106 ? -11.914 -1.438 1.987 1.00 81.62 106 THR A N 1
ATOM 871 C CA . THR A 1 106 ? -12.937 -0.942 1.056 1.00 81.62 106 THR A CA 1
ATOM 872 C C . THR A 1 106 ? -14.123 -1.902 0.968 1.00 81.62 106 THR A C 1
ATOM 874 O O . THR A 1 106 ? -15.268 -1.481 1.072 1.00 81.62 106 THR A O 1
ATOM 877 N N . GLU A 1 107 ? -13.846 -3.203 0.899 1.00 84.56 107 GLU A N 1
ATOM 878 C CA . GLU A 1 107 ? -14.783 -4.282 0.588 1.00 84.56 107 GLU A CA 1
ATOM 879 C C . GLU A 1 107 ? -14.856 -5.331 1.710 1.00 84.56 107 GLU A C 1
ATOM 881 O O . GLU A 1 107 ? -14.497 -6.504 1.558 1.00 84.56 107 GLU A O 1
ATOM 886 N N . ARG A 1 108 ? -15.325 -4.912 2.892 1.00 79.56 108 ARG A N 1
ATOM 887 C CA . ARG A 1 108 ? -15.350 -5.764 4.097 1.00 79.56 108 ARG A CA 1
ATOM 888 C C . ARG A 1 108 ? -16.203 -7.026 3.942 1.00 79.56 108 ARG A C 1
ATOM 890 O O . ARG A 1 108 ? -15.817 -8.072 4.463 1.00 79.56 108 ARG A O 1
ATOM 897 N N . HIS A 1 109 ? -17.367 -6.908 3.305 1.00 83.00 109 HIS A N 1
ATOM 898 C CA . HIS A 1 109 ? -18.363 -7.981 3.224 1.00 83.00 109 HIS A CA 1
ATOM 899 C C . HIS A 1 109 ? -18.157 -8.905 2.019 1.00 83.00 109 HIS A C 1
ATOM 901 O O . HIS A 1 109 ? -18.571 -10.059 2.068 1.00 83.00 109 HIS A O 1
ATOM 907 N N . SER A 1 110 ? -17.494 -8.420 0.968 1.00 84.00 110 SER A N 1
ATOM 908 C CA . SER A 1 110 ? -17.317 -9.141 -0.299 1.00 84.00 110 SER A CA 1
ATOM 909 C C . SER A 1 110 ? -15.917 -9.743 -0.474 1.00 84.00 110 SER A C 1
ATOM 911 O O . SER A 1 110 ? -15.669 -10.407 -1.476 1.00 84.00 110 SER A O 1
ATOM 913 N N . THR A 1 111 ? -15.000 -9.542 0.484 1.00 90.06 111 THR A N 1
ATOM 914 C CA . THR A 1 111 ? -13.630 -10.083 0.432 1.00 90.06 111 THR A CA 1
ATOM 915 C C . THR A 1 111 ? -13.485 -11.323 1.327 1.00 90.06 111 THR A C 1
ATOM 917 O O . THR A 1 111 ? -13.450 -11.187 2.557 1.00 90.06 111 THR A O 1
ATOM 920 N N . PRO A 1 112 ? -13.369 -12.536 0.747 1.00 89.94 112 PRO A N 1
ATOM 921 C CA . PRO A 1 112 ? -13.132 -13.770 1.493 1.00 89.94 112 PRO A CA 1
ATOM 922 C C . PRO A 1 112 ? -11.840 -13.753 2.317 1.00 89.94 112 PRO A C 1
ATOM 924 O O . PRO A 1 112 ? -10.876 -13.057 2.001 1.00 89.94 112 PRO A O 1
ATOM 927 N N . ARG A 1 113 ? -11.778 -14.591 3.360 1.00 88.00 113 ARG A N 1
ATOM 928 C CA . ARG A 1 113 ? -10.581 -14.710 4.217 1.00 88.00 113 ARG A CA 1
ATOM 929 C C . ARG A 1 113 ? -9.361 -15.277 3.4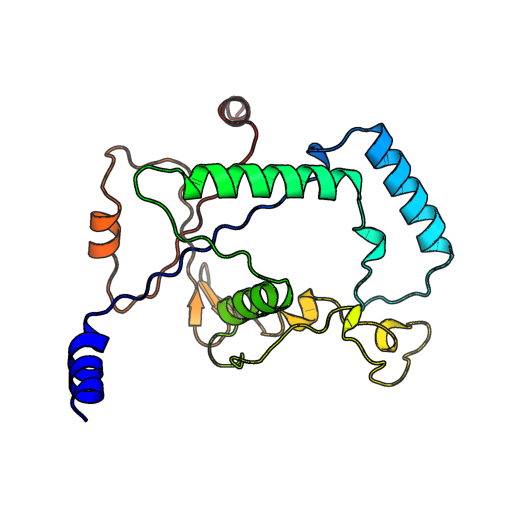93 1.00 88.00 113 ARG A C 1
ATOM 931 O O . ARG A 1 113 ? -8.250 -14.977 3.904 1.00 88.00 113 ARG A O 1
ATOM 938 N N . ASN A 1 114 ? -9.576 -16.092 2.467 1.00 91.75 114 ASN A N 1
ATOM 939 C CA . ASN A 1 114 ? -8.543 -16.711 1.638 1.00 91.75 114 ASN A CA 1
ATOM 940 C C . ASN A 1 114 ? -8.260 -15.922 0.351 1.00 91.75 114 ASN A C 1
ATOM 942 O O . ASN A 1 114 ? -7.456 -16.367 -0.457 1.00 91.75 114 ASN A O 1
ATOM 946 N N . TRP A 1 115 ? -8.912 -14.775 0.141 1.00 92.75 115 TRP A N 1
ATOM 947 C CA . TRP A 1 115 ? -8.679 -13.964 -1.050 1.00 92.75 115 TRP A CA 1
ATOM 948 C C . TRP A 1 115 ? -7.232 -13.475 -1.094 1.00 92.75 115 TRP A C 1
ATOM 950 O O . TRP A 1 115 ? -6.693 -13.074 -0.066 1.00 92.75 115 TRP A O 1
ATOM 960 N N . GLN A 1 116 ? -6.604 -13.463 -2.258 1.00 93.50 116 GLN A N 1
ATOM 961 C CA . GLN A 1 116 ? -5.282 -12.877 -2.437 1.00 93.50 116 GLN A CA 1
ATOM 962 C C . GLN A 1 116 ? -5.208 -12.179 -3.795 1.00 93.50 116 GLN A C 1
ATOM 964 O O . GLN A 1 116 ? -5.901 -12.610 -4.721 1.00 93.50 116 GLN A O 1
ATOM 969 N N . PRO A 1 117 ? -4.411 -11.106 -3.926 1.00 92.75 117 PRO A N 1
ATOM 970 C CA . PRO A 1 117 ? -4.106 -10.567 -5.237 1.00 92.75 117 PRO A CA 1
ATOM 971 C C . PRO A 1 117 ? -3.318 -11.605 -6.045 1.00 92.75 117 PRO A C 1
ATOM 973 O O . PRO A 1 117 ? -2.502 -12.340 -5.497 1.00 92.75 117 PRO A O 1
ATOM 976 N N . HIS A 1 118 ? -3.544 -11.638 -7.351 1.00 91.44 118 HIS A N 1
ATOM 977 C CA . HIS A 1 118 ? -2.685 -12.328 -8.299 1.00 91.44 118 HIS A CA 1
ATOM 978 C C . HIS A 1 118 ? -1.430 -11.495 -8.509 1.00 91.44 118 HIS A C 1
ATOM 980 O O . HIS A 1 118 ? -1.513 -10.370 -9.016 1.00 91.44 118 HIS A O 1
ATOM 986 N N . LEU A 1 119 ? -0.284 -12.036 -8.117 1.00 91.44 119 LEU A N 1
ATOM 987 C CA . LEU A 1 119 ? 1.018 -11.433 -8.362 1.00 91.44 119 LEU A CA 1
ATOM 988 C C . LEU A 1 119 ? 1.642 -12.000 -9.642 1.00 91.44 119 LEU A C 1
ATOM 990 O O . LEU A 1 119 ? 1.144 -12.990 -10.180 1.00 91.44 119 LEU A O 1
ATOM 994 N N . PRO A 1 120 ? 2.712 -11.380 -10.166 1.00 88.69 120 PRO A N 1
ATOM 995 C CA . PRO A 1 120 ? 3.420 -11.881 -11.338 1.00 88.69 120 PRO A CA 1
ATOM 996 C C . PRO A 1 120 ? 3.884 -13.332 -11.181 1.00 88.69 120 PRO A C 1
ATOM 998 O O . PRO A 1 120 ? 3.834 -14.071 -12.159 1.00 88.69 120 PRO A O 1
ATOM 1001 N N . GLU A 1 121 ? 4.286 -13.751 -9.976 1.00 86.44 121 GLU A N 1
ATOM 1002 C CA . GLU A 1 121 ? 4.652 -15.146 -9.696 1.00 86.44 121 GLU A CA 1
ATOM 1003 C C . GLU A 1 121 ? 3.468 -16.129 -9.685 1.00 86.44 121 GLU A C 1
ATOM 1005 O O . GLU A 1 121 ? 3.662 -17.312 -9.954 1.00 86.44 121 GLU A O 1
ATOM 1010 N N . ASP A 1 122 ? 2.249 -15.656 -9.411 1.00 85.12 122 ASP A N 1
ATOM 1011 C CA . ASP A 1 122 ? 1.048 -16.500 -9.321 1.00 85.12 122 ASP A CA 1
ATOM 1012 C C . ASP A 1 122 ? 0.247 -16.534 -10.625 1.00 85.12 122 ASP A C 1
ATOM 1014 O O . ASP A 1 122 ? -0.689 -17.326 -10.778 1.00 85.12 122 ASP A O 1
ATOM 1018 N N . ALA A 1 123 ? 0.521 -15.591 -11.527 1.00 75.50 123 ALA A N 1
ATOM 1019 C CA . ALA A 1 123 ? -0.328 -15.339 -12.672 1.00 75.50 123 ALA A CA 1
ATOM 1020 C C . ALA A 1 123 ? -0.180 -16.433 -13.726 1.00 75.50 123 ALA A C 1
ATOM 1022 O O . ALA A 1 123 ? 0.893 -16.684 -14.269 1.00 75.50 123 ALA A O 1
ATOM 1023 N N . GLN A 1 124 ? -1.315 -17.035 -14.062 1.00 75.56 124 GLN A N 1
ATOM 1024 C CA . GLN A 1 124 ? -1.463 -17.846 -15.258 1.00 75.56 124 GLN A CA 1
ATOM 1025 C C . GLN A 1 124 ? -2.095 -16.982 -16.353 1.00 75.56 124 GLN A C 1
ATOM 1027 O O . GLN A 1 124 ? -2.959 -16.157 -16.031 1.00 75.56 124 GLN A O 1
ATOM 1032 N N . PRO A 1 125 ? -1.707 -17.158 -17.629 1.00 72.69 125 PRO A N 1
ATOM 1033 C CA . PRO A 1 125 ? -2.369 -16.480 -18.733 1.00 72.69 125 PRO A CA 1
ATOM 1034 C C . PRO A 1 125 ? -3.879 -16.722 -18.678 1.00 72.69 125 PRO A C 1
ATOM 1036 O O . PRO A 1 125 ? -4.330 -17.869 -18.639 1.00 72.69 125 PRO A O 1
ATOM 1039 N N . ALA A 1 126 ? -4.659 -15.645 -18.648 1.00 68.88 126 ALA A N 1
ATOM 1040 C CA . ALA A 1 126 ? -6.104 -15.711 -18.485 1.00 68.88 126 ALA A CA 1
ATOM 1041 C C . ALA A 1 126 ? -6.795 -14.780 -19.484 1.00 68.88 126 ALA A C 1
ATOM 1043 O O . ALA A 1 126 ? -6.591 -13.566 -19.481 1.00 68.88 126 ALA A O 1
ATOM 1044 N N . GLY A 1 127 ? -7.656 -15.360 -20.322 1.00 73.50 127 GLY A N 1
ATOM 1045 C CA . GLY A 1 127 ? -8.462 -14.633 -21.302 1.00 73.50 127 GLY A CA 1
ATOM 1046 C C . GLY A 1 127 ? -7.943 -14.727 -22.736 1.00 73.50 127 GLY A C 1
ATOM 1047 O O . GLY A 1 127 ? -7.054 -15.512 -23.058 1.00 73.50 127 GLY A O 1
ATOM 1048 N N . TYR A 1 128 ? -8.555 -13.934 -23.615 1.00 75.50 128 TYR A N 1
ATOM 1049 C CA . TYR A 1 128 ? -8.215 -13.854 -25.033 1.00 75.50 128 TYR A CA 1
ATOM 1050 C C . TYR A 1 128 ? -7.550 -12.514 -25.328 1.00 75.50 128 TYR A C 1
ATOM 1052 O O . TYR A 1 128 ? -8.045 -11.468 -24.903 1.00 75.50 128 TYR A O 1
ATOM 1060 N N . ARG A 1 129 ? -6.439 -12.544 -26.067 1.00 77.19 129 ARG A N 1
ATOM 1061 C CA . ARG A 1 129 ? -5.690 -11.345 -26.444 1.00 77.19 129 ARG A CA 1
ATOM 1062 C C . ARG A 1 129 ? -6.587 -10.370 -27.201 1.00 77.19 129 ARG A C 1
ATOM 1064 O O . ARG A 1 129 ? -7.132 -10.700 -28.253 1.00 77.19 129 ARG A O 1
ATOM 1071 N N . TRP A 1 130 ? -6.683 -9.145 -26.699 1.00 75.31 130 TRP A N 1
ATOM 1072 C CA . TRP A 1 130 ? -7.376 -8.072 -27.396 1.00 75.31 130 TRP A CA 1
ATOM 1073 C C . TRP A 1 130 ? -6.362 -7.220 -28.156 1.00 75.31 130 TRP A C 1
ATOM 1075 O O . TRP A 1 130 ? -5.588 -6.474 -27.559 1.00 75.31 130 TRP A O 1
ATOM 1085 N N . THR A 1 131 ? -6.393 -7.271 -29.488 1.00 83.50 131 THR A N 1
ATOM 1086 C CA . THR A 1 131 ? -5.574 -6.403 -30.357 1.00 83.50 131 THR A CA 1
ATOM 1087 C C . THR A 1 131 ? -4.063 -6.471 -30.042 1.00 83.50 131 THR A C 1
ATOM 1089 O O . THR A 1 131 ? -3.501 -7.564 -29.951 1.00 83.50 131 THR A O 1
ATOM 1092 N N . ASP A 1 132 ? -3.390 -5.323 -29.897 1.00 85.62 132 ASP A N 1
ATOM 1093 C CA . ASP A 1 132 ? -1.952 -5.204 -29.633 1.00 85.62 132 ASP A CA 1
ATOM 1094 C C . ASP A 1 132 ? -1.589 -5.242 -28.135 1.00 85.62 132 ASP A C 1
ATOM 1096 O O . ASP A 1 132 ? -0.449 -4.935 -27.790 1.00 85.62 132 ASP A O 1
ATOM 1100 N N . ASP A 1 133 ? -2.522 -5.627 -27.258 1.00 86.69 133 ASP A N 1
ATOM 1101 C CA . ASP A 1 133 ? -2.336 -5.652 -25.805 1.00 86.69 133 ASP A CA 1
ATOM 1102 C C . ASP A 1 133 ? -2.137 -7.085 -25.273 1.00 86.69 133 ASP A C 1
ATOM 1104 O O . ASP A 1 133 ? -3.007 -7.948 -25.404 1.00 86.69 133 ASP A O 1
ATOM 1108 N N . GLU A 1 134 ? -0.986 -7.322 -24.646 1.00 88.00 134 GLU A N 1
ATOM 1109 C CA . GLU A 1 134 ? -0.578 -8.607 -24.066 1.00 88.00 134 GLU A CA 1
ATOM 1110 C C . GLU A 1 134 ? -0.935 -8.735 -22.576 1.00 88.00 134 GLU A C 1
ATOM 1112 O O . GLU A 1 134 ? -0.459 -9.652 -21.908 1.00 88.00 134 GLU A O 1
ATOM 1117 N N . SER A 1 135 ? -1.772 -7.852 -22.014 1.00 88.50 135 SER A N 1
ATOM 1118 C CA . SER A 1 135 ? -2.125 -7.887 -20.582 1.00 88.50 135 SER A CA 1
ATOM 1119 C C . SER A 1 135 ? -2.682 -9.236 -20.129 1.00 88.50 135 SER A C 1
ATOM 1121 O O . SER A 1 135 ? -2.497 -9.610 -18.978 1.00 88.50 135 SER A O 1
ATOM 1123 N N . VAL A 1 136 ? -3.324 -9.984 -21.032 1.00 86.44 136 VAL A N 1
ATOM 1124 C CA . VAL A 1 136 ? -3.863 -11.331 -20.771 1.00 86.44 136 VAL A CA 1
ATOM 1125 C C . VAL A 1 136 ? -2.789 -12.371 -20.440 1.00 86.44 136 VAL A C 1
ATOM 1127 O O . VAL A 1 136 ? -3.099 -13.402 -19.848 1.00 86.44 136 VAL A O 1
ATOM 1130 N N . LEU A 1 137 ? -1.533 -12.116 -20.822 1.00 85.88 137 LEU A N 1
ATOM 1131 C CA . LEU A 1 137 ? -0.385 -12.982 -20.542 1.00 85.88 137 LEU A CA 1
ATOM 1132 C C . LEU A 1 137 ? 0.278 -12.662 -19.195 1.00 85.88 137 LEU A C 1
ATOM 1134 O O . LEU A 1 137 ? 1.222 -13.343 -18.798 1.00 85.88 137 LEU A O 1
ATOM 1138 N N . HIS A 1 138 ? -0.189 -11.626 -18.500 1.00 86.88 138 HIS A N 1
ATOM 1139 C CA . HIS A 1 138 ? 0.428 -11.098 -17.292 1.00 86.88 138 HIS A CA 1
ATOM 1140 C C . HIS A 1 138 ? -0.581 -10.999 -16.142 1.00 86.88 138 HIS A C 1
ATOM 1142 O O . HIS A 1 138 ? -1.795 -11.042 -16.333 1.00 86.88 138 HIS A O 1
ATOM 1148 N N . ALA A 1 139 ? -0.073 -10.822 -14.920 1.00 90.25 139 ALA A N 1
ATOM 1149 C CA . ALA A 1 139 ? -0.919 -10.525 -13.770 1.00 90.25 139 ALA A CA 1
ATOM 1150 C C . ALA A 1 139 ? -1.675 -9.200 -13.995 1.00 90.25 139 ALA A C 1
ATOM 1152 O O . ALA A 1 139 ? -1.021 -8.203 -14.321 1.00 90.25 139 ALA A O 1
ATOM 1153 N N . PRO A 1 140 ? -3.001 -9.126 -13.765 1.00 90.06 140 PRO A N 1
ATOM 1154 C CA . PRO A 1 140 ? -3.746 -7.871 -13.848 1.00 90.06 140 PRO A CA 1
ATOM 1155 C C . PRO A 1 140 ? -3.181 -6.820 -12.892 1.00 90.06 140 PRO A C 1
ATOM 1157 O O . PRO A 1 140 ? -2.680 -7.165 -11.820 1.00 90.06 140 PRO A O 1
ATOM 1160 N N . SER A 1 141 ? -3.286 -5.536 -13.222 1.00 90.38 141 SER A N 1
ATOM 1161 C CA . SER A 1 141 ? -2.781 -4.461 -12.364 1.00 90.38 141 SER A CA 1
ATOM 1162 C C . SER A 1 141 ? -3.403 -4.518 -10.959 1.00 90.38 141 SER A C 1
ATOM 1164 O O . SER A 1 141 ? -4.600 -4.759 -10.786 1.00 90.38 141 SER A O 1
ATOM 1166 N N . LEU A 1 142 ? -2.586 -4.286 -9.923 1.00 90.25 142 LEU A N 1
ATOM 1167 C CA . LEU A 1 142 ? -3.034 -4.421 -8.529 1.00 90.25 142 LEU A CA 1
ATOM 1168 C C . LEU A 1 142 ? -4.222 -3.512 -8.204 1.00 90.25 142 LEU A C 1
ATOM 1170 O O . LEU A 1 142 ? -5.110 -3.915 -7.462 1.00 90.25 142 LEU A O 1
ATOM 1174 N N . HIS A 1 143 ? -4.289 -2.308 -8.778 1.00 89.94 143 HIS A N 1
ATOM 1175 C CA . HIS A 1 143 ? -5.397 -1.394 -8.502 1.00 89.94 143 HIS A CA 1
ATOM 1176 C C . HIS A 1 143 ? -6.750 -1.951 -8.973 1.00 89.94 143 HIS A C 1
ATOM 1178 O O . HIS A 1 143 ? -7.732 -1.790 -8.256 1.00 89.94 143 HIS A O 1
ATOM 1184 N N . LEU A 1 144 ? -6.809 -2.654 -10.115 1.00 89.88 144 LEU A N 1
ATOM 1185 C CA . LEU A 1 144 ? -8.043 -3.292 -10.599 1.00 89.88 144 LEU A CA 1
ATOM 1186 C C . LEU A 1 144 ? -8.466 -4.451 -9.695 1.00 89.88 144 LEU A C 1
ATOM 1188 O O . LEU A 1 144 ? -9.653 -4.723 -9.528 1.00 89.88 144 LEU A O 1
ATOM 1192 N N . GLN A 1 145 ? -7.488 -5.126 -9.091 1.00 91.00 145 GLN A N 1
ATOM 1193 C CA . GLN A 1 145 ? -7.735 -6.218 -8.158 1.00 91.00 145 GLN A CA 1
ATOM 1194 C C . GLN A 1 145 ? -8.150 -5.725 -6.766 1.00 91.00 145 GLN A C 1
ATOM 1196 O O . GLN A 1 145 ? -8.934 -6.389 -6.093 1.00 91.00 145 GLN A O 1
ATOM 1201 N N . LEU A 1 146 ? -7.622 -4.590 -6.306 1.00 91.19 146 LEU A N 1
ATOM 1202 C CA . LEU A 1 146 ? -7.848 -4.069 -4.954 1.00 91.19 146 LEU A CA 1
ATOM 1203 C C . LEU A 1 146 ? -9.062 -3.137 -4.868 1.00 91.19 146 LEU A C 1
ATOM 1205 O O . LEU A 1 146 ? -9.759 -3.134 -3.854 1.00 91.19 146 LEU A O 1
ATOM 1209 N N . PHE A 1 147 ? -9.324 -2.364 -5.923 1.00 89.31 147 PHE A N 1
ATOM 1210 C CA . PHE A 1 147 ? -10.344 -1.316 -5.954 1.00 89.31 147 PHE A CA 1
ATOM 1211 C C . PHE A 1 147 ? -11.317 -1.564 -7.104 1.00 89.31 147 PHE A C 1
ATOM 1213 O O . PHE A 1 147 ? -11.189 -0.999 -8.188 1.00 89.31 147 PHE A O 1
ATOM 1220 N N . ASN A 1 148 ? -12.290 -2.442 -6.867 1.00 84.25 148 ASN A N 1
ATOM 1221 C CA . ASN A 1 148 ? -13.268 -2.849 -7.877 1.00 84.25 148 ASN A CA 1
ATOM 1222 C C . ASN A 1 148 ? -14.693 -2.347 -7.601 1.00 84.25 148 ASN A C 1
ATOM 1224 O O . ASN A 1 148 ? -15.594 -2.605 -8.399 1.00 84.25 148 ASN A O 1
ATOM 1228 N N . THR A 1 149 ? -14.923 -1.662 -6.484 1.00 83.94 149 THR A N 1
ATOM 1229 C CA . THR A 1 149 ? -16.239 -1.141 -6.129 1.00 83.94 149 THR A CA 1
ATOM 1230 C C . THR A 1 149 ? -16.433 0.281 -6.624 1.00 83.94 149 THR A C 1
ATOM 1232 O O . THR A 1 149 ? -15.559 1.143 -6.537 1.00 83.94 149 THR A O 1
ATOM 1235 N N . GLN A 1 150 ? -17.633 0.516 -7.147 1.00 84.38 150 GLN A N 1
ATOM 1236 C CA . GLN A 1 150 ? -18.084 1.844 -7.515 1.00 84.38 150 GLN A CA 1
ATOM 1237 C C . GLN A 1 150 ? -18.373 2.655 -6.256 1.00 84.38 150 GLN A C 1
ATOM 1239 O O . GLN A 1 150 ? -19.025 2.180 -5.325 1.00 84.38 150 GLN A O 1
ATOM 1244 N N . VAL A 1 151 ? -17.890 3.890 -6.247 1.00 88.75 151 VAL A N 1
ATOM 1245 C CA . VAL A 1 151 ? -18.085 4.822 -5.141 1.00 88.75 151 VAL A CA 1
ATOM 1246 C C . VAL A 1 151 ? -19.171 5.826 -5.499 1.00 88.75 151 VAL A C 1
ATOM 1248 O O . VAL A 1 151 ? -19.217 6.320 -6.623 1.00 88.75 151 VAL A O 1
ATOM 1251 N N . THR A 1 152 ? -20.037 6.138 -4.538 1.00 91.19 152 THR A N 1
ATOM 1252 C CA . THR A 1 152 ? -21.003 7.242 -4.656 1.00 91.19 152 THR A CA 1
ATOM 1253 C C . THR A 1 152 ? -20.623 8.324 -3.662 1.00 91.19 152 THR A C 1
ATOM 1255 O O . THR A 1 152 ? -20.251 8.018 -2.533 1.00 91.19 152 THR A O 1
ATOM 1258 N N . THR A 1 153 ? -20.681 9.591 -4.058 1.00 92.88 153 THR A N 1
ATOM 1259 C CA . THR A 1 153 ? -20.334 10.713 -3.181 1.00 92.88 153 THR A CA 1
ATOM 1260 C C . THR A 1 153 ? -21.564 11.555 -2.875 1.00 92.88 153 THR A C 1
ATOM 1262 O O . THR A 1 153 ? -22.395 11.814 -3.744 1.00 92.88 153 THR A O 1
ATOM 1265 N N . GLN A 1 154 ? -21.688 11.987 -1.621 1.00 91.62 154 GLN A N 1
ATOM 1266 C CA . GLN A 1 154 ? -22.720 12.922 -1.186 1.00 91.62 154 GLN A CA 1
ATOM 1267 C C . GLN A 1 154 ? -22.093 13.936 -0.229 1.00 91.62 154 GLN A C 1
ATOM 1269 O O . GLN A 1 154 ? -21.821 13.636 0.933 1.00 91.62 154 GLN A O 1
ATOM 1274 N N . GLY A 1 155 ? -21.828 15.146 -0.728 1.00 89.38 155 GLY A N 1
ATOM 1275 C CA . GLY A 1 155 ? -21.105 16.166 0.031 1.00 89.38 155 GLY A CA 1
ATOM 1276 C C . GLY A 1 155 ? -19.699 15.692 0.413 1.00 89.38 155 GLY A C 1
ATOM 1277 O O . GLY A 1 155 ? -18.890 15.378 -0.455 1.00 89.38 155 GLY A O 1
ATOM 1278 N N . ASN A 1 156 ? -19.417 15.635 1.716 1.00 87.06 156 ASN A N 1
ATOM 1279 C CA . ASN A 1 156 ? -18.148 15.164 2.283 1.00 87.06 156 ASN A CA 1
ATOM 1280 C C . ASN A 1 156 ? -18.132 13.659 2.613 1.00 87.06 156 ASN A C 1
ATOM 1282 O O . ASN A 1 156 ? -17.162 13.179 3.204 1.00 87.06 156 ASN A O 1
ATOM 1286 N N . LEU A 1 157 ? -19.199 12.930 2.280 1.00 91.00 157 LEU A N 1
ATOM 1287 C CA . LEU A 1 157 ? -19.314 11.501 2.533 1.00 91.00 157 LEU A CA 1
ATOM 1288 C C . LEU A 1 157 ? -19.092 10.698 1.251 1.00 91.00 157 LEU A C 1
ATOM 1290 O O . LEU A 1 157 ? -19.552 11.072 0.169 1.00 91.00 157 LEU A O 1
ATOM 1294 N N . VAL A 1 158 ? -18.421 9.558 1.398 1.00 91.19 158 VAL A N 1
ATOM 1295 C CA . VAL A 1 158 ? -18.211 8.578 0.327 1.00 91.19 158 VAL A CA 1
ATOM 1296 C C . VAL A 1 158 ? -18.892 7.274 0.716 1.00 91.19 158 VAL A C 1
ATOM 1298 O O . VAL A 1 158 ? -18.619 6.726 1.779 1.00 91.19 158 VAL A O 1
ATOM 1301 N N . GLN A 1 159 ? -19.766 6.759 -0.137 1.00 88.94 159 GLN A N 1
ATOM 1302 C CA . GLN A 1 159 ? -20.379 5.450 0.011 1.00 88.94 159 GLN A CA 1
ATOM 1303 C C . GLN A 1 159 ? -19.577 4.411 -0.776 1.00 88.94 159 GLN A C 1
ATOM 1305 O O . GLN A 1 159 ? -19.424 4.528 -1.993 1.00 88.94 159 GLN A O 1
ATOM 1310 N N . ALA A 1 160 ? -19.076 3.394 -0.076 1.00 86.50 160 ALA A N 1
ATOM 1311 C CA . ALA A 1 160 ? -18.332 2.276 -0.653 1.00 86.50 160 ALA A CA 1
ATOM 1312 C C . ALA A 1 160 ? -18.523 1.018 0.206 1.00 86.50 160 ALA A C 1
ATOM 1314 O O . ALA A 1 160 ? -18.553 1.107 1.439 1.00 86.50 160 ALA A O 1
ATOM 1315 N N . GLY A 1 161 ? -18.671 -0.149 -0.428 1.00 79.69 161 GLY A N 1
ATOM 1316 C CA . GLY A 1 161 ? -18.793 -1.435 0.270 1.00 79.69 161 GLY A CA 1
ATOM 1317 C C . GLY A 1 161 ? -19.987 -1.523 1.231 1.00 79.69 161 GLY A C 1
ATOM 1318 O O . GLY A 1 161 ? -19.904 -2.200 2.255 1.00 79.69 161 GLY A O 1
ATOM 1319 N N . GLY A 1 162 ? -21.073 -0.793 0.945 1.00 81.69 162 GLY A N 1
ATOM 1320 C CA . GLY A 1 162 ? -22.275 -0.727 1.788 1.00 81.69 162 GLY A CA 1
ATOM 1321 C C . GLY A 1 162 ? -22.162 0.180 3.021 1.00 81.69 162 GLY A C 1
ATOM 1322 O O . GLY A 1 162 ? -23.084 0.207 3.832 1.00 81.69 162 GLY A O 1
ATOM 1323 N N . LEU A 1 163 ? -21.065 0.931 3.171 1.00 83.56 163 LEU A N 1
ATOM 1324 C CA . LEU A 1 163 ? -20.836 1.844 4.292 1.00 83.56 163 LEU A CA 1
ATOM 1325 C C . LEU A 1 163 ? -20.645 3.283 3.811 1.00 83.56 163 LEU A C 1
ATOM 1327 O O . LEU A 1 163 ? -20.102 3.523 2.733 1.00 83.56 163 LEU A O 1
ATOM 1331 N N . TRP A 1 164 ? -21.058 4.232 4.649 1.00 88.19 164 TRP A N 1
ATOM 1332 C CA . TRP A 1 164 ? -20.730 5.645 4.499 1.00 88.19 164 TRP A CA 1
ATOM 1333 C C . TRP A 1 164 ? -19.433 5.955 5.241 1.00 88.19 164 TRP A C 1
ATOM 1335 O O . TRP A 1 164 ? -19.295 5.660 6.428 1.00 88.19 164 TRP A O 1
ATOM 1345 N N . HIS A 1 165 ? -18.486 6.561 4.536 1.00 87.81 165 HIS A N 1
ATOM 1346 C CA . HIS A 1 165 ? -17.180 6.949 5.046 1.00 87.81 165 HIS A CA 1
ATOM 1347 C C . HIS A 1 165 ? -17.125 8.473 5.127 1.00 87.81 165 HIS A C 1
ATOM 1349 O O . HIS A 1 165 ? -17.272 9.160 4.117 1.00 87.81 165 HIS A O 1
ATOM 1355 N N . GLY A 1 166 ? -16.916 8.989 6.337 1.00 88.62 166 GLY A N 1
ATOM 1356 C CA . GLY A 1 166 ? -16.598 10.391 6.591 1.00 88.62 166 GLY A CA 1
ATOM 1357 C C . GLY A 1 166 ? -15.149 10.523 7.046 1.00 88.62 166 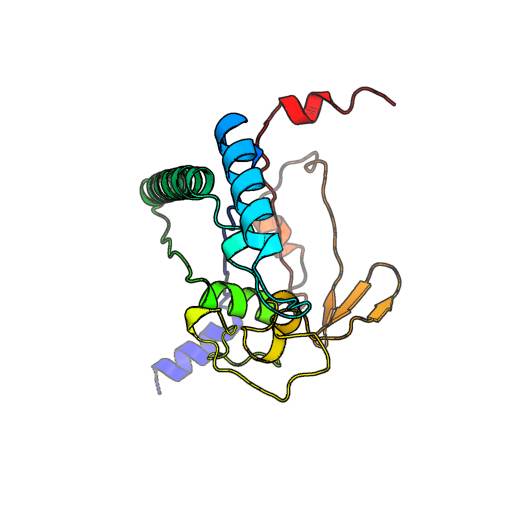GLY A C 1
ATOM 1358 O O . GLY A 1 166 ? -14.652 9.674 7.789 1.00 88.62 166 GLY A O 1
ATOM 1359 N N . MET A 1 167 ? -14.467 11.578 6.604 1.00 86.56 167 MET A N 1
ATOM 1360 C CA . MET A 1 167 ? -13.079 11.851 6.977 1.00 86.56 167 MET A CA 1
ATOM 1361 C C . MET A 1 167 ? -12.977 13.172 7.733 1.00 86.56 167 MET A C 1
ATOM 1363 O O . MET A 1 167 ? -13.509 14.192 7.299 1.00 86.56 167 MET A O 1
ATOM 1367 N N . VAL A 1 168 ? -12.240 13.153 8.841 1.00 83.94 168 VAL A N 1
ATOM 1368 C CA . VAL A 1 168 ? -11.812 14.352 9.565 1.00 83.94 168 VAL A CA 1
ATOM 1369 C C . VAL A 1 168 ? -10.291 14.388 9.522 1.00 83.94 168 VAL A C 1
ATOM 1371 O O . VAL A 1 168 ? -9.638 13.416 9.896 1.00 83.94 168 VAL A O 1
ATOM 1374 N N . SER A 1 169 ? -9.729 15.499 9.045 1.00 83.94 169 SER A N 1
ATOM 1375 C CA . SER A 1 169 ? -8.282 15.718 9.009 1.00 83.94 169 SER A CA 1
ATOM 1376 C C . SER A 1 169 ? -7.891 16.742 10.065 1.00 83.94 169 SER A C 1
ATOM 1378 O O . SER A 1 169 ? -8.450 17.838 10.103 1.00 83.94 169 SER A O 1
ATOM 1380 N N . ILE A 1 170 ? -6.914 16.397 10.902 1.00 79.38 170 ILE A N 1
ATOM 1381 C CA . ILE A 1 170 ? -6.399 17.257 11.969 1.00 79.38 170 ILE A CA 1
ATOM 1382 C C . ILE A 1 170 ? -4.970 17.655 11.606 1.00 79.38 170 ILE A C 1
ATOM 1384 O O . ILE A 1 170 ? -4.091 16.805 11.516 1.00 79.38 170 ILE A O 1
ATOM 1388 N N . THR A 1 171 ? -4.743 18.952 11.393 1.00 77.56 171 THR A N 1
ATOM 1389 C CA . THR A 1 171 ? -3.412 19.493 11.046 1.00 77.56 171 THR A CA 1
ATOM 1390 C C . THR A 1 171 ? -2.701 20.099 12.255 1.00 77.56 171 THR A C 1
ATOM 1392 O O . THR A 1 171 ? -1.475 20.142 12.293 1.00 77.56 171 THR A O 1
ATOM 1395 N N . LEU A 1 172 ? -3.462 20.589 13.237 1.00 79.62 172 LEU A N 1
ATOM 1396 C CA . LEU A 1 172 ? -2.942 21.167 14.473 1.00 79.62 172 LEU A CA 1
ATOM 1397 C C . LEU A 1 172 ? -3.427 20.329 15.658 1.00 79.62 172 LEU A C 1
ATOM 1399 O O . LE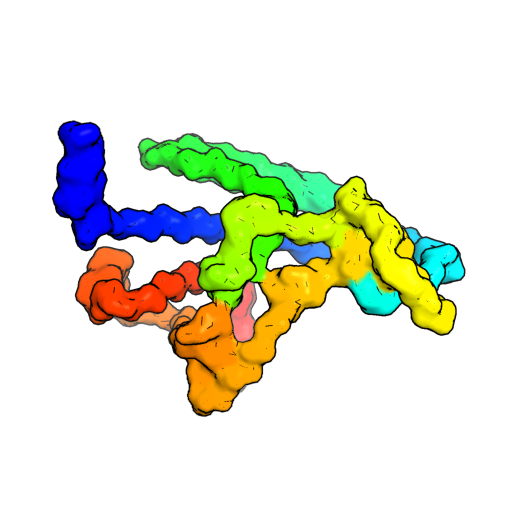U A 1 172 ? -4.616 20.003 15.700 1.00 79.62 172 LEU A O 1
ATOM 1403 N N . PRO A 1 173 ? -2.543 19.978 16.608 1.00 74.88 173 PRO A N 1
ATOM 1404 C CA . PRO A 1 173 ? -2.952 19.254 17.801 1.00 74.88 173 PRO A CA 1
ATOM 1405 C C . PRO A 1 173 ? -3.920 20.103 18.641 1.00 74.88 173 PRO A C 1
ATOM 1407 O O . PRO A 1 173 ? -3.917 21.335 18.536 1.00 74.88 173 PRO A O 1
ATOM 1410 N N . PRO A 1 174 ? -4.751 19.468 19.484 1.00 76.25 174 PRO A N 1
ATOM 1411 C CA . PRO A 1 174 ? -5.612 20.201 20.403 1.00 76.25 174 PRO A CA 1
ATOM 1412 C C . PRO A 1 174 ? -4.767 21.073 21.343 1.00 76.25 174 PRO A C 1
ATOM 1414 O O . PRO A 1 174 ? -3.687 20.666 21.767 1.00 76.25 174 PRO A O 1
ATOM 1417 N N . GLN A 1 175 ? -5.273 22.263 21.690 1.00 81.81 175 GLN A N 1
ATOM 1418 C CA . GLN A 1 175 ? -4.599 23.167 22.638 1.00 81.81 175 GLN A CA 1
ATOM 1419 C C . GLN A 1 175 ? -4.365 22.497 23.998 1.00 81.81 175 GLN A C 1
ATOM 1421 O O . GLN A 1 175 ? -3.313 22.673 24.602 1.00 81.81 175 GLN A O 1
ATOM 1426 N N . ASN A 1 176 ? -5.334 21.693 24.440 1.00 84.00 176 ASN A N 1
ATOM 1427 C CA . ASN A 1 176 ? -5.221 20.868 25.632 1.00 84.00 176 ASN A CA 1
ATOM 1428 C C . ASN A 1 176 ? -4.979 19.423 25.200 1.00 84.00 176 ASN A C 1
ATOM 1430 O O . ASN A 1 176 ? -5.865 18.793 24.618 1.00 84.00 176 ASN A O 1
ATOM 1434 N N . LEU A 1 177 ? -3.780 18.912 25.477 1.00 80.50 177 LEU A N 1
ATOM 1435 C CA . LEU A 1 177 ? -3.445 17.515 25.229 1.00 80.50 177 LEU A CA 1
ATOM 1436 C C . LEU A 1 177 ? -4.335 16.624 26.096 1.00 80.50 177 LEU A C 1
ATOM 1438 O O . LEU A 1 177 ? -4.320 16.712 27.321 1.00 80.50 177 LEU A O 1
ATOM 1442 N N . GLN A 1 178 ? -5.106 15.776 25.430 1.00 81.25 178 GLN A N 1
ATOM 1443 C CA . GLN A 1 178 ? -5.961 14.775 26.048 1.00 81.25 178 GLN A CA 1
ATOM 1444 C C . GLN A 1 178 ? -5.406 13.385 25.785 1.00 81.25 178 GLN A C 1
ATOM 1446 O O . GLN A 1 178 ? -4.663 13.153 24.824 1.00 81.25 178 GLN A O 1
ATOM 1451 N N . THR A 1 179 ? -5.775 12.448 26.649 1.00 80.12 179 THR A N 1
ATOM 1452 C CA . THR A 1 179 ? -5.399 11.051 26.449 1.00 80.12 179 THR A CA 1
ATOM 1453 C C . THR A 1 179 ? -6.228 10.450 25.322 1.00 80.12 179 THR A C 1
ATOM 1455 O O . THR A 1 179 ? -7.392 10.791 25.117 1.00 80.12 179 THR A O 1
ATOM 1458 N N . PHE A 1 180 ? -5.659 9.483 24.608 1.00 75.56 180 PHE A N 1
ATOM 1459 C CA . PHE A 1 180 ? -6.388 8.784 23.551 1.00 75.56 180 PHE A CA 1
ATOM 1460 C C . PHE A 1 180 ? -7.668 8.105 24.071 1.00 75.56 180 PHE A C 1
ATOM 1462 O O . PHE A 1 180 ? -8.681 8.069 23.380 1.00 75.56 180 PHE A O 1
ATOM 1469 N N . ASN A 1 181 ? -7.663 7.652 25.327 1.00 77.50 181 ASN A N 1
ATOM 1470 C CA . ASN A 1 181 ? -8.827 7.057 25.984 1.00 77.50 181 ASN A CA 1
ATOM 1471 C C . ASN A 1 181 ? -10.033 8.004 26.063 1.00 77.50 181 ASN A C 1
ATOM 1473 O O . ASN A 1 181 ? -11.172 7.539 26.011 1.00 77.50 181 ASN A O 1
ATOM 1477 N N . GLU A 1 182 ? -9.812 9.315 26.178 1.00 82.69 182 GLU A N 1
ATOM 1478 C CA . GLU A 1 182 ? -10.899 10.300 26.174 1.00 82.69 182 GLU A CA 1
ATOM 1479 C C . GLU A 1 182 ? -11.560 10.381 24.797 1.00 82.69 182 GLU A C 1
ATOM 1481 O O . GLU A 1 182 ? -12.788 10.370 24.709 1.00 82.69 182 GLU A O 1
ATOM 1486 N N . LEU A 1 183 ? -10.769 10.326 23.720 1.00 78.31 183 LEU A N 1
ATOM 1487 C CA . LEU A 1 183 ? -11.290 10.236 22.356 1.00 78.31 183 LEU A CA 1
ATOM 1488 C C . LEU A 1 183 ? -12.105 8.952 22.148 1.00 78.31 183 LEU A C 1
ATOM 1490 O O . LEU A 1 183 ? -13.222 9.016 21.639 1.00 78.31 183 LEU A O 1
ATOM 1494 N N . VAL A 1 184 ? -11.588 7.798 22.587 1.00 78.62 184 VAL A N 1
ATOM 1495 C CA . VAL A 1 184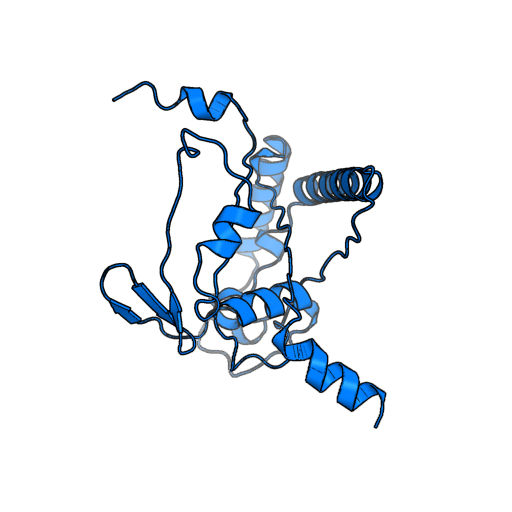 ? -12.303 6.511 22.479 1.00 78.62 184 VAL A CA 1
ATOM 1496 C C . VAL A 1 184 ? -13.652 6.561 23.201 1.00 78.62 184 VAL A C 1
ATOM 1498 O O . VAL A 1 184 ? -14.635 6.013 22.707 1.00 78.62 184 VAL A O 1
ATOM 1501 N N . ARG A 1 185 ? -13.720 7.230 24.359 1.00 80.44 185 ARG A N 1
ATOM 1502 C CA . ARG A 1 185 ? -14.971 7.416 25.113 1.00 80.44 185 ARG A CA 1
ATOM 1503 C C . ARG A 1 185 ? -15.934 8.394 24.441 1.00 80.44 185 ARG A C 1
ATOM 1505 O O . ARG A 1 185 ? -17.141 8.221 24.583 1.00 80.44 185 ARG A O 1
ATOM 1512 N N . ALA A 1 186 ? -15.418 9.404 23.744 1.00 82.19 186 ALA A N 1
ATOM 1513 C CA . ALA A 1 186 ? -16.227 10.420 23.076 1.00 82.19 186 ALA A CA 1
ATOM 1514 C C . ALA A 1 186 ? -16.893 9.910 21.786 1.00 82.19 186 ALA A C 1
ATOM 1516 O O . ALA A 1 186 ? -17.963 10.397 21.419 1.00 82.19 186 ALA A O 1
ATOM 1517 N N . VAL A 1 187 ? -16.292 8.936 21.092 1.00 82.19 187 VAL A N 1
ATOM 1518 C CA . VAL A 1 187 ? -16.876 8.370 19.868 1.00 82.19 187 VAL A CA 1
ATOM 1519 C C . VAL A 1 187 ? -17.957 7.332 20.216 1.00 82.19 187 VAL A C 1
ATOM 1521 O O . VAL A 1 187 ? -17.681 6.386 20.959 1.00 82.19 187 VAL A O 1
ATOM 1524 N N . PRO A 1 188 ? -19.187 7.439 19.670 1.00 82.50 188 PRO A N 1
ATOM 1525 C CA . PRO A 1 188 ? -20.231 6.448 19.912 1.00 82.50 188 PRO A CA 1
ATOM 1526 C C . PRO A 1 188 ? -19.794 5.039 19.495 1.00 82.50 188 PRO A C 1
ATOM 1528 O O . PRO A 1 188 ? -19.331 4.836 18.376 1.00 82.50 188 PRO A O 1
ATOM 1531 N N . ARG A 1 189 ? -20.026 4.034 20.353 1.00 76.94 189 ARG A N 1
ATOM 1532 C CA . ARG A 1 189 ? -19.626 2.630 20.100 1.00 76.94 189 ARG A CA 1
ATOM 1533 C C . ARG A 1 189 ? -20.188 2.036 18.804 1.00 76.94 189 ARG A C 1
ATOM 1535 O O . ARG A 1 189 ? -19.592 1.121 18.248 1.00 76.94 189 ARG A O 1
ATOM 1542 N N . ALA A 1 190 ? -21.334 2.534 18.343 1.00 79.31 190 ALA A N 1
ATOM 1543 C CA . ALA A 1 190 ? -21.969 2.091 17.104 1.00 79.31 190 ALA A CA 1
ATOM 1544 C C . ALA A 1 190 ? -21.246 2.590 15.840 1.00 79.31 190 ALA A C 1
ATOM 1546 O O . ALA A 1 190 ? -21.480 2.059 14.757 1.00 79.31 190 ALA A O 1
ATOM 1547 N N . VAL A 1 191 ? -20.384 3.604 15.965 1.00 81.56 191 VAL A N 1
ATOM 1548 C CA . VAL A 1 191 ? -19.674 4.209 14.839 1.00 81.56 191 VAL A CA 1
ATOM 1549 C C . VAL A 1 191 ? -18.280 3.588 14.744 1.00 81.56 191 VAL A C 1
ATOM 1551 O O . VAL A 1 191 ? -17.429 3.867 15.591 1.00 81.56 191 VAL A O 1
ATOM 1554 N N . PRO A 1 192 ? -18.002 2.753 13.727 1.00 80.06 192 PRO A N 1
ATOM 1555 C CA . PRO A 1 192 ? -16.649 2.280 13.495 1.00 80.06 192 PRO A CA 1
ATOM 1556 C C . PRO A 1 192 ? -15.781 3.455 13.041 1.00 80.06 192 PRO A C 1
ATOM 1558 O O . PRO A 1 192 ? -16.115 4.158 12.089 1.00 80.06 192 PRO A O 1
ATOM 1561 N N . TRP A 1 193 ? -14.640 3.645 13.693 1.00 80.75 193 TRP A N 1
ATOM 1562 C CA . TRP A 1 193 ? -13.689 4.695 13.352 1.00 80.75 193 TRP A CA 1
ATOM 1563 C C . TRP A 1 193 ? -12.292 4.113 13.145 1.00 80.75 193 TRP A C 1
ATOM 1565 O O . TRP A 1 193 ? -11.976 3.000 13.569 1.00 80.75 193 TRP A O 1
ATOM 1575 N N . ARG A 1 194 ? -11.458 4.860 12.423 1.00 83.94 194 ARG A N 1
ATOM 1576 C CA . ARG A 1 194 ? -10.050 4.545 12.178 1.00 83.94 194 ARG A CA 1
ATOM 1577 C C . ARG A 1 194 ? -9.254 5.832 12.295 1.00 83.94 194 ARG A C 1
ATOM 1579 O O . ARG A 1 194 ? -9.737 6.885 11.886 1.00 83.94 194 ARG A O 1
ATOM 1586 N N . ILE A 1 195 ? -8.036 5.732 12.806 1.00 83.31 195 ILE A N 1
ATOM 1587 C CA . ILE A 1 195 ? -7.096 6.849 12.836 1.00 83.31 195 ILE A CA 1
ATOM 1588 C C . ILE A 1 195 ? -5.902 6.492 11.969 1.00 83.31 195 ILE A C 1
ATOM 1590 O O . ILE A 1 195 ? -5.364 5.389 12.048 1.00 83.31 195 ILE A O 1
ATOM 1594 N N . ARG A 1 196 ? -5.515 7.450 11.132 1.00 86.56 196 ARG A N 1
ATOM 1595 C CA . ARG A 1 196 ? -4.279 7.427 10.364 1.00 86.56 196 ARG A CA 1
ATOM 1596 C C . ARG A 1 196 ? -3.393 8.537 10.905 1.00 86.56 196 ARG A C 1
ATOM 1598 O O . ARG A 1 196 ? -3.836 9.678 11.002 1.00 86.56 196 ARG A O 1
ATOM 1605 N N . MET A 1 197 ? -2.161 8.189 11.244 1.00 81.81 197 MET A N 1
ATOM 1606 C CA . MET A 1 197 ? -1.123 9.144 11.607 1.00 81.81 197 MET A CA 1
ATOM 1607 C C . MET A 1 197 ? -0.008 9.003 10.580 1.00 81.81 197 MET A C 1
ATOM 1609 O O . MET A 1 197 ? 0.507 7.905 10.387 1.00 81.81 197 MET A O 1
ATOM 1613 N N . ASP A 1 198 ? 0.333 10.099 9.909 1.00 80.50 198 ASP A N 1
ATOM 1614 C CA . ASP A 1 198 ? 1.419 10.125 8.935 1.00 80.50 198 ASP A CA 1
ATOM 1615 C C . ASP A 1 198 ? 2.654 10.758 9.577 1.00 80.50 198 ASP A C 1
ATOM 1617 O O . ASP A 1 198 ? 2.636 11.925 9.977 1.00 80.50 198 ASP A O 1
ATOM 1621 N N . LEU A 1 199 ? 3.738 9.989 9.664 1.00 75.06 199 LEU A N 1
ATOM 1622 C CA . LEU A 1 199 ? 5.046 10.486 10.073 1.00 75.06 199 LEU A CA 1
ATOM 1623 C C . LEU A 1 199 ? 5.912 10.655 8.825 1.00 75.06 199 LEU A C 1
ATOM 1625 O O . LEU A 1 199 ? 6.335 9.675 8.218 1.00 75.06 199 LEU A O 1
ATOM 1629 N N . MET A 1 200 ? 6.176 11.903 8.441 1.00 73.62 200 MET A N 1
ATOM 1630 C CA . MET A 1 200 ? 6.982 12.212 7.259 1.00 73.62 200 MET A CA 1
ATOM 1631 C C . MET A 1 200 ? 8.438 12.545 7.629 1.00 73.62 200 MET A C 1
ATOM 1633 O O . MET A 1 200 ? 8.687 13.165 8.669 1.00 73.62 200 MET A O 1
ATOM 1637 N N . PRO A 1 201 ? 9.417 12.201 6.769 1.00 66.25 201 PRO A N 1
ATOM 1638 C CA . PRO A 1 201 ? 10.792 12.645 6.931 1.00 66.25 201 PRO A CA 1
ATOM 1639 C C . PRO A 1 201 ? 10.891 14.171 6.785 1.00 66.25 201 PRO A C 1
ATOM 1641 O O . PRO A 1 201 ? 10.090 14.812 6.108 1.00 66.25 201 PRO A O 1
ATOM 1644 N N . GLY A 1 202 ? 11.899 14.762 7.430 1.00 61.16 202 GLY A N 1
ATOM 1645 C CA . GLY A 1 202 ? 12.151 16.208 7.395 1.00 61.16 202 GLY A CA 1
ATOM 1646 C C . GLY A 1 202 ? 11.785 16.958 8.677 1.00 61.16 202 GLY A C 1
ATOM 1647 O O . GLY A 1 202 ? 12.224 18.098 8.827 1.00 61.16 202 GLY A O 1
ATOM 1648 N N . GLY A 1 203 ? 11.075 16.331 9.624 1.00 61.28 203 GLY A N 1
ATOM 1649 C CA . GLY A 1 203 ? 10.841 16.866 10.973 1.00 61.28 203 GLY A CA 1
ATOM 1650 C C . GLY A 1 203 ? 10.489 18.361 10.982 1.00 61.28 203 GLY A C 1
ATOM 1651 O O . GLY A 1 203 ? 9.593 18.810 10.270 1.00 61.28 203 GLY A O 1
ATOM 1652 N N . MET A 1 204 ? 11.255 19.163 11.729 1.00 48.56 204 MET A N 1
ATOM 1653 C CA . MET A 1 204 ? 11.057 20.618 11.825 1.00 48.56 204 MET A CA 1
ATOM 1654 C C . MET A 1 204 ? 11.343 21.413 10.535 1.00 48.56 204 MET A C 1
ATOM 1656 O O . MET A 1 204 ? 10.899 22.554 10.425 1.00 48.56 204 MET A O 1
ATOM 1660 N N . LYS A 1 205 ? 12.041 20.854 9.532 1.00 53.72 205 LYS A N 1
ATOM 1661 C CA . LYS A 1 205 ? 12.278 21.560 8.255 1.00 53.72 205 LYS A CA 1
ATOM 1662 C C . LYS A 1 205 ? 10.990 21.721 7.439 1.00 53.72 205 LYS A C 1
ATOM 1664 O O . LYS A 1 205 ? 10.843 22.734 6.763 1.00 53.72 205 LYS A O 1
ATOM 1669 N N . ALA A 1 206 ? 10.043 20.784 7.544 1.00 54.34 206 ALA A N 1
ATOM 1670 C CA . ALA A 1 206 ? 8.747 20.872 6.863 1.00 54.34 206 ALA A CA 1
ATOM 1671 C C . ALA A 1 206 ? 7.849 21.992 7.433 1.00 54.34 206 ALA A C 1
ATOM 1673 O O . ALA A 1 206 ? 7.079 22.608 6.698 1.00 54.34 206 ALA A O 1
ATOM 1674 N N . LEU A 1 207 ? 7.990 22.315 8.726 1.00 47.62 207 LEU A N 1
ATOM 1675 C CA . LEU A 1 207 ? 7.246 23.394 9.391 1.00 47.62 207 LEU A CA 1
ATOM 1676 C C . LEU A 1 207 ? 7.714 24.800 8.967 1.00 47.62 207 LEU A C 1
ATOM 1678 O O . LEU A 1 207 ? 6.930 25.746 9.017 1.00 47.62 207 LEU A O 1
ATOM 1682 N N . ASN A 1 208 ? 8.950 24.943 8.478 1.00 40.78 208 ASN A N 1
ATOM 1683 C CA . ASN A 1 208 ? 9.490 26.231 8.025 1.00 40.78 208 ASN A CA 1
ATOM 1684 C C . ASN A 1 208 ? 8.938 26.704 6.666 1.00 40.78 208 ASN A C 1
ATOM 1686 O O . ASN A 1 208 ? 9.118 27.871 6.324 1.00 40.78 208 ASN A O 1
ATOM 1690 N N . LEU A 1 209 ? 8.240 25.852 5.903 1.00 42.75 209 LEU A N 1
ATOM 1691 C CA . LEU A 1 209 ? 7.663 26.228 4.603 1.00 42.75 209 LEU A CA 1
ATOM 1692 C C . LEU A 1 209 ? 6.283 26.909 4.687 1.00 42.75 209 LEU A C 1
ATOM 1694 O O . LEU A 1 209 ? 5.798 27.401 3.673 1.00 42.75 209 LEU A O 1
ATOM 1698 N N . LYS A 1 210 ? 5.669 27.027 5.875 1.00 37.09 210 LYS A N 1
ATOM 1699 C CA . LYS A 1 210 ? 4.402 27.766 6.080 1.00 37.09 210 LYS A CA 1
ATOM 1700 C C . LYS A 1 210 ? 4.586 29.183 6.650 1.00 37.09 210 LYS A C 1
ATOM 1702 O O . LYS A 1 210 ? 3.765 29.661 7.424 1.00 37.09 210 LYS A O 1
ATOM 1707 N N . LYS A 1 211 ? 5.646 29.888 6.242 1.00 33.25 211 LYS A N 1
ATOM 1708 C CA . LYS A 1 211 ? 5.770 31.351 6.398 1.00 33.25 211 LYS A CA 1
ATOM 1709 C C . LYS A 1 211 ? 5.935 32.011 5.033 1.00 33.25 211 LYS A C 1
ATOM 1711 O O . LYS A 1 211 ? 7.008 32.508 4.714 1.00 33.25 211 LYS A O 1
ATOM 1716 N N . ARG A 1 212 ? 4.884 31.961 4.217 1.00 33.03 212 ARG A N 1
ATOM 1717 C CA . ARG A 1 212 ? 4.644 32.859 3.075 1.00 33.03 212 ARG A CA 1
ATOM 1718 C C . ARG A 1 212 ? 3.239 32.580 2.552 1.00 33.03 212 ARG A C 1
ATOM 1720 O O . ARG A 1 212 ? 3.099 31.753 1.667 1.00 33.03 212 ARG A O 1
ATOM 1727 N N . PHE A 1 213 ? 2.246 33.181 3.200 1.00 35.25 213 PHE A N 1
ATOM 1728 C CA . PHE A 1 213 ? 1.118 33.924 2.628 1.00 35.25 213 PHE A CA 1
ATOM 1729 C C . PHE A 1 213 ? 0.528 34.761 3.762 1.00 35.25 213 PHE A C 1
ATOM 1731 O O . PHE A 1 213 ? 0.383 34.196 4.871 1.00 35.25 213 PHE A O 1
#

Radius of gyration: 22.46 Å; chains: 1; bounding box: 46×60×59 Å

Organism: Salmonella enterica I (NCBI:txid59201)

Secondary structure (DSSP, 8-state):
-HHHHHHHHHGGG-------------GGGS-HHHHHHHHHHHHHHHTTSPP-TTB--GGGG--HHHHHHHHHHHHHHHHHHHTSTT-----PPPHHHHHHHHHHHH-TTT--TT-----TTTPPP-S--BTTB-GGGSPBPHHHHH--SPPEEETTEEEETTEEEE-----S--SS---HHHHHHHS-TTS---------TTTHHHHGGG---

pLDDT: mean 82.07, std 11.74, range [33.03, 93.56]

Foldseek 3Di:
DVVVVVCVVCVVVDDDDDDDDDDDFDPVVDDPVLVVVLVVQLVVVVVVDFAAPFFDDVSNVPSPRRVVVRVVVVVVVQVVQCPPPVGDDDDDDDQQRVLLVLLCVQAVPPRDPPGGAQAQVNDPQADDDDDRHPNSRHRGDSCCVRPVWDWDDDPQWIDTNNDIDHDDDDPDDDPDDDDVVVVVVPDDPVDDDDDDDDDDPPPCNVVVVPPDD